Protein AF-A0A4V3XJ20-F1 (afdb_monomer_lite)

Sequence (318 aa):
MARTPVPGSQTPFTPEYEYYLKPEDAYQENQTEVDDKFLLRTEQLELRRLEIYLACTRFRDLIERQGSTLADDLDCNELHTVEGPWNFKLNERSDDAAFWKSWMKDEGSSSKLRCDESVHLTGHSFGGATVPPPTLAGMEFDPLPVTHAISLDPWLEPLPSPGPTPWQVEKSIDASPRPVPKLLLLNSEGFTLWEDHFTRLKELTDVWKQPHSSSEPTTKDEPPVRLLSLIRARHTSFSDAGILFPWGKGARDSQIFLNVINELSSSFLESGDDFERTLAGLHVRDEEIKQKKDIGKNNGTKWDKMFVGEAGDVIVHV

Secondary structure (DSSP, 8-state):
----SSTT--S----------SGGG---TT--S---TTHHHHHHHHHHHHHHHHHHHHHHHHHHSBGGGGGT----TT---SSS---S-GGG-HHHHHHHHHHSBPTT---SS--SSSEEEEEETHHHHHSSPPP-TT---PPP-EEEEEEES---TTS-SS---S---SS-TTPPPPPPPEEEEEEEHHHHS-HHHHHHHHHHHHHHHS--TT----STT--SEEEEEETT--GGGGSTHHHHS--STHHHHHHHHHHHHHHHHHHHHSSSTHHHHHHHHS-B----EEE---TT-S---GGGEEESS-TT-EEE--

Foldseek 3Di:
DDDQPDPPPPDPPPDPDDPPVALVVDDDPDDDDDPPSCPVLLVVLLVVLVVVLLQLVLLVVLQADELVPLQPDQPPVSDDDDVDADRPPCNVPVVSSVVSSCQYDYVPGDGPDDQQALDEQEAAESSLCSQLRDDSPPDDGADGNHQAYERHQYNCSSPDPQDDASDPPPPPPPHDDDDRHQYEYEHEQQQCLPVVNVVSVVSHLVSQQDDDPPDDPPDDDDGSYWHKYWFPDDSCLCDCCLVVPVDDDSVVLSVLSVVLCCQQVVQRSDDDCSNVVSVVVFQEDEFDKDFQPPPPDPDRDSSRIGTPDDGNYMYTDD

Structure (mmCIF, N/CA/C/O backbone):
data_AF-A0A4V3XJ20-F1
#
_entry.id   AF-A0A4V3XJ20-F1
#
loop_
_atom_site.group_PDB
_atom_site.id
_atom_site.type_symbol
_atom_site.label_atom_id
_atom_site.label_alt_id
_atom_site.label_comp_id
_atom_site.label_asym_id
_atom_site.label_entity_id
_atom_site.label_seq_id
_atom_site.pdbx_PDB_ins_code
_atom_site.Cartn_x
_atom_site.Cartn_y
_atom_site.Cartn_z
_atom_site.occupancy
_atom_site.B_iso_or_equiv
_atom_site.auth_seq_id
_atom_site.auth_comp_id
_atom_site.auth_asym_id
_atom_site.auth_atom_id
_atom_site.pdbx_PDB_model_num
ATOM 1 N N . MET A 1 1 ? -1.368 -31.110 -12.598 1.00 33.59 1 MET A N 1
ATOM 2 C CA . MET A 1 1 ? -0.486 -30.710 -13.713 1.00 33.59 1 MET A CA 1
ATOM 3 C C . MET A 1 1 ? 0.483 -29.688 -13.159 1.00 33.59 1 MET A C 1
ATOM 5 O O . MET A 1 1 ? 0.023 -28.658 -12.683 1.00 33.59 1 MET A O 1
ATOM 9 N N . ALA A 1 2 ? 1.774 -30.011 -13.111 1.00 30.20 2 ALA A N 1
ATOM 10 C CA . ALA A 1 2 ? 2.792 -29.070 -12.662 1.00 30.20 2 ALA A CA 1
ATOM 11 C C . ALA A 1 2 ? 2.848 -27.917 -13.671 1.00 30.20 2 ALA A C 1
ATOM 13 O O . ALA A 1 2 ? 3.138 -28.142 -14.845 1.00 30.20 2 ALA A O 1
ATOM 14 N N . ARG A 1 3 ? 2.485 -26.706 -13.242 1.00 35.09 3 ARG A N 1
ATOM 15 C CA . ARG A 1 3 ? 2.741 -25.505 -14.036 1.00 35.09 3 ARG A CA 1
ATOM 16 C C . ARG A 1 3 ? 4.249 -25.291 -13.994 1.00 35.09 3 ARG A C 1
ATOM 18 O O . ARG A 1 3 ? 4.805 -25.111 -12.917 1.00 35.09 3 ARG A O 1
ATOM 25 N N . THR A 1 4 ? 4.908 -25.369 -15.141 1.00 36.38 4 THR A N 1
ATOM 26 C CA . THR A 1 4 ? 6.280 -24.879 -15.285 1.00 36.38 4 THR A CA 1
ATOM 27 C C . THR A 1 4 ? 6.300 -23.404 -14.869 1.00 36.38 4 THR A C 1
ATOM 29 O O . THR A 1 4 ? 5.537 -22.636 -15.460 1.00 36.38 4 THR A O 1
ATOM 32 N N . PRO A 1 5 ? 7.123 -22.996 -13.883 1.00 44.34 5 PRO A N 1
ATOM 33 C CA . PRO A 1 5 ? 7.215 -21.597 -13.449 1.00 44.34 5 PRO A CA 1
ATOM 34 C C . PRO A 1 5 ? 7.740 -20.683 -14.566 1.00 44.34 5 PRO A C 1
ATOM 36 O O . PRO A 1 5 ? 7.473 -19.490 -14.567 1.00 44.34 5 PRO A O 1
ATOM 39 N N . VAL A 1 6 ? 8.403 -21.273 -15.565 1.00 47.88 6 VAL A N 1
ATOM 40 C CA . VAL A 1 6 ? 8.768 -20.643 -16.833 1.00 47.88 6 VAL A CA 1
ATOM 41 C C . VAL A 1 6 ? 8.103 -21.444 -17.950 1.00 47.88 6 VAL A C 1
ATOM 43 O O . VAL A 1 6 ? 8.592 -22.526 -18.297 1.00 47.88 6 VAL A O 1
ATOM 46 N N . PRO A 1 7 ? 6.950 -21.018 -18.487 1.00 40.00 7 PRO A N 1
ATOM 47 C CA . PRO A 1 7 ? 6.369 -21.749 -19.609 1.00 40.00 7 PRO A CA 1
ATOM 48 C C . PRO A 1 7 ? 7.372 -21.861 -20.796 1.00 40.00 7 PRO A C 1
ATOM 50 O O . PRO A 1 7 ? 8.012 -20.902 -21.213 1.00 40.00 7 PRO A O 1
ATOM 53 N N . GLY A 1 8 ? 7.593 -23.087 -21.287 1.00 44.47 8 GLY A N 1
ATOM 54 C CA . GLY A 1 8 ? 8.564 -23.391 -22.353 1.00 44.47 8 GLY A CA 1
ATOM 55 C C . GLY A 1 8 ? 9.902 -24.008 -21.913 1.00 44.47 8 GLY A C 1
ATOM 56 O O . GLY A 1 8 ? 10.621 -24.527 -22.766 1.00 44.47 8 GLY A O 1
ATOM 57 N N . SER A 1 9 ? 10.225 -24.053 -20.617 1.00 41.59 9 SER A N 1
ATOM 58 C CA . SER A 1 9 ? 11.346 -24.874 -20.134 1.00 41.59 9 SER A CA 1
ATOM 59 C C . SER A 1 9 ? 10.969 -26.361 -20.185 1.00 41.59 9 SER A C 1
ATOM 61 O O . SER A 1 9 ? 10.132 -26.812 -19.406 1.00 41.59 9 SER A O 1
ATOM 63 N N . GLN A 1 10 ? 11.574 -27.140 -21.094 1.00 45.72 10 GLN A N 1
ATOM 64 C CA . GLN A 1 10 ? 11.481 -28.613 -21.060 1.00 45.72 10 GLN A CA 1
ATOM 65 C C . GLN A 1 10 ? 12.368 -29.230 -19.974 1.00 45.72 10 GLN A C 1
ATOM 67 O O . GLN A 1 10 ? 12.167 -30.377 -19.582 1.00 45.72 10 GLN A O 1
ATOM 72 N N . THR A 1 11 ? 13.335 -28.470 -19.466 1.00 45.50 11 THR A N 1
ATOM 73 C CA . THR A 1 11 ? 14.072 -28.822 -18.260 1.00 45.50 11 THR A CA 1
ATOM 74 C C . THR A 1 11 ? 13.153 -28.643 -17.056 1.00 45.50 11 THR A C 1
ATOM 76 O O . THR A 1 11 ? 12.613 -27.547 -16.866 1.00 45.50 11 THR A O 1
ATOM 79 N N . PRO A 1 12 ? 12.957 -29.682 -16.227 1.00 44.22 12 PRO A N 1
ATOM 80 C CA . PRO A 1 12 ? 12.406 -29.492 -14.901 1.00 44.22 12 PRO A CA 1
ATOM 81 C C . PRO A 1 12 ? 13.325 -28.500 -14.196 1.00 44.22 12 PRO A C 1
ATOM 83 O O . PRO A 1 12 ? 14.461 -28.821 -13.859 1.00 44.22 12 PRO A O 1
ATOM 86 N N . PHE A 1 13 ? 12.858 -27.270 -14.019 1.00 42.25 13 PHE A N 1
ATOM 87 C CA . PHE A 1 13 ? 13.405 -26.433 -12.975 1.00 42.25 13 PHE A CA 1
ATOM 88 C C . PHE A 1 13 ? 12.954 -27.141 -11.697 1.00 42.25 13 PHE A C 1
ATOM 90 O O . PHE A 1 13 ? 11.779 -27.077 -11.336 1.00 42.25 13 PHE A O 1
ATOM 97 N N . THR A 1 14 ? 13.849 -27.928 -11.097 1.00 42.81 14 THR A N 1
ATOM 98 C CA . THR A 1 14 ? 13.827 -28.268 -9.670 1.00 42.81 14 THR A CA 1
ATOM 99 C C . THR A 1 14 ? 14.706 -27.242 -8.996 1.00 42.81 14 THR A C 1
ATOM 101 O O . THR A 1 14 ? 15.886 -27.487 -8.759 1.00 42.81 14 THR A O 1
ATOM 104 N N . PRO A 1 15 ? 14.182 -26.041 -8.802 1.00 44.66 15 PRO A N 1
ATOM 105 C CA . PRO A 1 15 ? 14.865 -25.097 -7.969 1.00 44.66 15 PRO A CA 1
ATOM 106 C C . PRO A 1 15 ? 15.082 -25.724 -6.592 1.00 44.66 15 PRO A C 1
ATOM 108 O O . PRO A 1 15 ? 14.145 -26.243 -5.980 1.00 44.66 15 PRO A O 1
ATOM 111 N N . GLU A 1 16 ? 16.321 -25.679 -6.122 1.00 40.72 16 GLU A N 1
ATOM 112 C CA . GLU A 1 16 ? 16.645 -25.909 -4.720 1.00 40.72 16 GLU A CA 1
ATOM 113 C C . GLU A 1 16 ? 16.138 -24.696 -3.931 1.00 40.72 16 GLU A C 1
ATOM 115 O O . GLU A 1 16 ? 16.898 -23.810 -3.561 1.00 40.72 16 GLU A O 1
ATOM 120 N N . TYR A 1 17 ? 14.819 -24.588 -3.758 1.00 49.66 17 TYR A N 1
ATOM 121 C CA . TYR A 1 17 ? 14.260 -23.667 -2.779 1.00 49.66 17 TYR A CA 1
ATOM 122 C C . TYR A 1 17 ? 14.017 -24.431 -1.488 1.00 49.66 17 TYR A C 1
ATOM 124 O O . TYR A 1 17 ? 13.327 -25.456 -1.485 1.00 49.66 17 TYR A O 1
ATOM 132 N N . GLU A 1 18 ? 14.490 -23.885 -0.378 1.00 46.59 18 GLU A N 1
ATOM 133 C CA . GLU A 1 18 ? 13.937 -24.240 0.919 1.00 46.59 18 GLU A CA 1
ATOM 134 C C . GLU A 1 18 ? 12.573 -23.559 1.059 1.00 46.59 18 GLU A C 1
ATOM 136 O O . GLU A 1 18 ? 12.426 -22.336 1.026 1.00 46.59 18 GLU A O 1
ATOM 141 N N . TYR A 1 19 ? 11.530 -24.380 1.141 1.00 47.66 19 TYR A N 1
ATOM 142 C CA . TYR A 1 19 ? 10.183 -23.915 1.422 1.00 47.66 19 TYR A CA 1
ATOM 143 C C . TYR A 1 19 ? 10.081 -23.585 2.910 1.00 47.66 19 TYR A C 1
ATOM 145 O O . TYR A 1 19 ? 9.675 -24.433 3.701 1.00 47.66 19 TYR A O 1
ATOM 153 N N . TYR A 1 20 ? 10.389 -22.345 3.286 1.00 52.84 20 TYR A N 1
ATOM 154 C CA . TYR A 1 20 ? 10.077 -21.825 4.620 1.00 52.84 20 TYR A CA 1
ATOM 155 C C . TYR A 1 20 ? 8.570 -21.553 4.726 1.00 52.84 20 TYR A C 1
ATOM 157 O O . TYR A 1 20 ? 8.090 -20.418 4.645 1.00 52.84 20 TYR A O 1
ATOM 165 N N . LEU A 1 21 ? 7.783 -22.627 4.802 1.00 55.78 21 LEU A N 1
ATOM 166 C CA . LEU A 1 21 ? 6.326 -22.544 4.902 1.00 55.78 21 LEU A CA 1
ATOM 167 C C . LEU A 1 21 ? 5.890 -22.264 6.335 1.00 55.78 21 LEU A C 1
ATOM 169 O O . LEU A 1 21 ? 4.830 -21.660 6.534 1.00 55.78 21 LEU A O 1
ATOM 173 N N . LYS A 1 22 ? 6.691 -22.677 7.320 1.00 62.28 22 LYS A N 1
ATOM 174 C CA . LYS A 1 22 ? 6.384 -22.481 8.728 1.00 62.28 22 LYS A CA 1
ATOM 175 C C . LYS A 1 22 ? 7.422 -21.587 9.401 1.00 62.28 22 LYS A C 1
ATOM 177 O O . LYS A 1 22 ? 8.604 -21.711 9.098 1.00 62.28 22 LYS A O 1
ATOM 182 N N . PRO A 1 23 ? 7.004 -20.706 10.328 1.00 62.41 23 PRO A N 1
ATOM 183 C CA . PRO A 1 23 ? 7.929 -19.909 11.135 1.00 62.41 23 PRO A CA 1
ATOM 184 C C . PRO A 1 23 ? 9.003 -20.757 11.822 1.00 62.41 23 PRO A C 1
ATOM 186 O O . PRO A 1 23 ? 10.146 -20.332 11.912 1.00 62.41 23 PRO A O 1
ATOM 189 N N . GLU A 1 24 ? 8.642 -21.977 12.225 1.00 65.69 24 GLU A N 1
ATOM 190 C CA . GLU A 1 24 ? 9.537 -22.935 12.882 1.00 65.69 24 GLU A CA 1
ATOM 191 C C . GLU A 1 24 ? 10.626 -23.517 11.964 1.00 65.69 24 GLU A C 1
ATOM 193 O O . GLU A 1 24 ? 11.480 -24.256 12.441 1.00 65.69 24 GLU A O 1
ATOM 198 N N . ASP A 1 25 ? 10.594 -23.235 10.659 1.00 63.62 25 ASP A N 1
ATOM 199 C CA . ASP A 1 25 ? 11.602 -23.700 9.703 1.00 63.62 25 ASP A CA 1
ATOM 200 C C . ASP A 1 25 ? 12.768 -22.695 9.554 1.00 63.62 25 ASP A C 1
ATOM 202 O O . ASP A 1 25 ? 13.780 -23.025 8.940 1.00 63.62 25 ASP A O 1
ATOM 206 N N . ALA A 1 26 ? 12.646 -21.477 10.103 1.00 61.41 26 ALA A N 1
ATOM 207 C CA . ALA A 1 26 ? 13.702 -20.464 10.085 1.00 61.41 26 ALA A CA 1
ATOM 208 C C . ALA A 1 26 ? 14.611 -20.617 11.315 1.00 61.41 26 ALA A C 1
ATOM 210 O O . ALA A 1 26 ? 14.171 -20.421 12.448 1.00 61.41 26 ALA A O 1
ATOM 211 N N . TYR A 1 27 ? 15.887 -20.944 11.097 1.00 60.50 27 TYR A N 1
ATOM 212 C CA . TYR A 1 27 ? 16.891 -21.076 12.156 1.00 60.50 27 TYR A CA 1
ATOM 213 C C . TYR A 1 27 ? 18.096 -20.184 11.850 1.00 60.50 27 TYR A C 1
ATOM 215 O O . TYR A 1 27 ? 18.639 -20.230 10.750 1.00 60.50 27 TYR A O 1
ATOM 223 N N . GLN A 1 28 ? 18.570 -19.419 12.837 1.00 58.62 28 GLN A N 1
ATOM 224 C CA . GLN A 1 28 ? 19.863 -18.732 12.757 1.00 58.62 28 GLN A CA 1
ATOM 225 C C . GLN A 1 28 ? 20.928 -19.542 13.502 1.00 58.62 28 GLN A C 1
ATOM 227 O O . GLN A 1 28 ? 20.754 -19.855 14.680 1.00 58.62 28 GLN A O 1
ATOM 232 N N . GLU A 1 29 ? 22.061 -19.824 12.844 1.00 54.41 29 GLU A N 1
ATOM 233 C CA . GLU A 1 29 ? 23.165 -20.660 13.365 1.00 54.41 29 GLU A CA 1
ATOM 234 C C . GLU A 1 29 ? 23.732 -20.204 14.727 1.00 54.41 29 GLU A C 1
ATOM 236 O O . GLU A 1 29 ? 24.405 -20.980 15.399 1.00 54.41 29 GLU A O 1
ATOM 241 N N . ASN A 1 30 ? 23.442 -18.971 15.163 1.00 55.94 30 ASN A N 1
ATOM 242 C CA . ASN A 1 30 ? 23.984 -18.358 16.379 1.00 55.94 30 ASN A CA 1
ATOM 243 C C . ASN A 1 30 ? 22.920 -17.813 17.355 1.00 55.94 30 ASN A C 1
ATOM 245 O O . ASN A 1 30 ? 23.255 -17.006 18.224 1.00 55.94 30 ASN A O 1
ATOM 249 N N . GLN A 1 31 ? 21.645 -18.205 17.243 1.00 55.22 31 GLN A N 1
ATOM 250 C CA . GLN A 1 31 ? 20.619 -17.715 18.174 1.00 55.22 31 GLN A CA 1
ATOM 251 C C . GLN A 1 31 ? 20.676 -18.418 19.539 1.00 55.22 31 GLN A C 1
ATOM 253 O O . GLN A 1 31 ? 20.304 -19.578 19.701 1.00 55.22 31 GLN A O 1
ATOM 258 N N . THR A 1 32 ? 21.089 -17.668 20.560 1.00 52.69 32 THR A N 1
ATOM 259 C CA . THR A 1 32 ? 20.817 -17.966 21.971 1.00 52.69 32 THR A CA 1
ATOM 260 C C . THR A 1 32 ? 19.363 -17.616 22.311 1.00 52.69 32 THR A C 1
ATOM 262 O O . THR A 1 32 ? 19.055 -16.446 22.503 1.00 52.69 32 THR A O 1
ATOM 265 N N . GLU A 1 33 ? 18.491 -18.626 22.377 1.00 54.03 33 GLU A N 1
ATOM 266 C CA . GLU A 1 33 ? 17.212 -18.686 23.128 1.00 54.03 33 GLU A CA 1
ATOM 267 C C . GLU A 1 33 ? 16.203 -17.511 23.051 1.00 54.03 33 GLU A C 1
ATOM 269 O O . GLU A 1 33 ? 15.331 -17.408 23.915 1.00 54.03 33 GLU A O 1
ATOM 274 N N . VAL A 1 34 ? 16.222 -16.644 22.036 1.00 55.34 34 VAL A N 1
ATOM 275 C CA . VAL A 1 34 ? 15.092 -15.724 21.808 1.00 55.34 34 VAL A CA 1
ATOM 276 C C . VAL A 1 34 ? 14.203 -16.310 20.718 1.00 55.34 34 VAL A C 1
ATOM 278 O O . VAL A 1 34 ? 14.528 -16.230 19.540 1.00 55.34 34 VAL A O 1
ATOM 281 N N . ASP A 1 35 ? 13.089 -16.913 21.139 1.00 58.91 35 ASP A N 1
ATOM 282 C CA . ASP A 1 35 ? 11.980 -17.362 20.287 1.00 58.91 35 ASP A CA 1
ATOM 283 C C . ASP A 1 35 ? 11.292 -16.139 19.653 1.00 58.91 35 ASP A C 1
ATOM 285 O O . ASP A 1 35 ? 10.228 -15.682 20.088 1.00 58.91 35 ASP A O 1
ATOM 289 N N . ASP A 1 36 ? 11.948 -15.525 18.665 1.00 70.38 36 ASP A N 1
ATOM 290 C CA . ASP A 1 36 ? 11.321 -14.507 17.834 1.00 70.38 36 ASP A CA 1
ATOM 291 C C . ASP A 1 36 ? 10.407 -15.196 16.819 1.00 70.38 36 ASP A C 1
ATOM 293 O O . ASP A 1 36 ? 10.779 -15.489 15.682 1.00 70.38 36 ASP A O 1
ATOM 297 N N . LYS A 1 37 ? 9.161 -15.428 17.240 1.00 75.44 37 LYS A N 1
ATOM 298 C CA . LYS A 1 37 ? 8.086 -16.000 16.414 1.00 75.44 37 LYS A CA 1
ATOM 299 C C . LYS A 1 37 ? 7.834 -15.255 15.094 1.00 75.44 37 LYS A C 1
ATOM 301 O O . LYS A 1 37 ? 7.062 -15.739 14.262 1.00 75.44 37 LYS A O 1
ATOM 306 N N . PHE A 1 38 ? 8.404 -14.061 14.916 1.00 80.38 38 PHE A N 1
ATOM 307 C CA . PHE A 1 38 ? 8.291 -13.271 13.699 1.00 80.38 38 PHE A CA 1
ATOM 308 C C . PHE A 1 38 ? 9.559 -13.261 12.848 1.00 80.38 38 PHE A C 1
ATOM 310 O O . PHE A 1 38 ? 9.506 -12.661 11.781 1.00 80.38 38 PHE A O 1
ATOM 317 N N . LEU A 1 39 ? 10.632 -13.968 13.220 1.00 80.44 39 LEU A N 1
ATOM 318 C CA . LEU A 1 39 ? 11.900 -13.978 12.481 1.00 80.44 39 LEU A CA 1
ATOM 319 C C . LEU A 1 39 ? 11.707 -14.229 10.978 1.00 80.44 39 LEU A C 1
ATOM 321 O O . LEU A 1 39 ? 12.084 -13.397 10.157 1.00 80.44 39 LEU A O 1
ATOM 325 N N . LEU A 1 40 ? 11.000 -15.307 10.620 1.00 82.44 40 LEU A N 1
ATOM 326 C CA . LEU A 1 40 ? 10.679 -15.612 9.222 1.00 82.44 40 LEU A CA 1
ATOM 327 C C . LEU A 1 40 ? 9.904 -14.473 8.540 1.00 82.44 40 LEU A C 1
ATOM 329 O O . LEU A 1 40 ? 10.079 -14.211 7.354 1.00 82.44 40 LEU A O 1
ATOM 333 N N . ARG A 1 41 ? 8.998 -13.807 9.262 1.00 85.19 41 ARG A N 1
ATOM 334 C CA . ARG A 1 41 ? 8.212 -12.693 8.714 1.00 85.19 41 ARG A CA 1
ATOM 335 C C . ARG A 1 41 ? 9.066 -11.449 8.534 1.00 85.19 41 ARG A C 1
ATOM 337 O O . ARG A 1 41 ? 8.862 -10.743 7.557 1.00 85.19 41 ARG A O 1
ATOM 344 N N . THR A 1 42 ? 10.027 -11.207 9.412 1.00 83.38 42 THR A N 1
ATOM 345 C CA . THR A 1 42 ? 11.011 -10.136 9.260 1.00 83.38 42 THR A CA 1
ATOM 346 C C . THR A 1 42 ? 11.875 -10.377 8.021 1.00 83.38 42 THR A C 1
ATOM 348 O O . THR A 1 42 ? 11.944 -9.505 7.158 1.00 83.38 42 THR A O 1
ATOM 351 N N . GLU A 1 43 ? 12.419 -11.586 7.851 1.00 83.00 43 GLU A N 1
ATOM 352 C CA . GLU A 1 43 ? 13.218 -11.961 6.672 1.00 83.00 43 GLU A CA 1
ATOM 353 C C . GLU A 1 43 ? 12.404 -11.877 5.374 1.00 83.00 43 GLU A C 1
ATOM 355 O O . GLU A 1 43 ? 12.842 -11.298 4.380 1.00 83.00 43 GLU A O 1
ATOM 360 N N . GLN A 1 44 ? 11.166 -12.382 5.378 1.00 86.12 44 GLN A N 1
ATOM 361 C CA . GLN A 1 44 ? 10.264 -12.243 4.233 1.00 86.12 44 GLN A CA 1
ATOM 362 C C . GLN A 1 44 ? 10.017 -10.778 3.881 1.00 86.12 44 GLN A C 1
ATOM 364 O O . GLN A 1 44 ? 9.923 -10.440 2.703 1.00 86.12 44 GLN A O 1
ATOM 369 N N . LEU A 1 45 ? 9.908 -9.903 4.879 1.00 85.38 45 LEU A N 1
ATOM 370 C CA . LEU A 1 45 ? 9.673 -8.487 4.656 1.00 85.38 45 LEU A CA 1
ATOM 371 C C . LEU A 1 45 ? 10.895 -7.813 4.024 1.00 85.38 45 LEU A C 1
ATOM 373 O O . LEU A 1 45 ? 10.738 -7.011 3.104 1.00 85.38 45 LEU A O 1
ATOM 377 N N . GLU A 1 46 ? 12.102 -8.168 4.466 1.00 82.88 46 GLU A N 1
ATOM 378 C CA . GLU A 1 46 ? 13.360 -7.732 3.850 1.00 82.88 46 GLU A CA 1
ATOM 379 C C . GLU A 1 46 ? 13.483 -8.209 2.400 1.00 82.88 46 GLU A C 1
ATOM 381 O O . GLU A 1 46 ? 13.759 -7.398 1.516 1.00 82.88 46 GLU A O 1
ATOM 386 N N . LEU A 1 47 ? 13.177 -9.481 2.126 1.00 85.38 47 LEU A N 1
ATOM 387 C CA . LEU A 1 47 ? 13.162 -10.021 0.763 1.00 85.38 47 LEU A CA 1
ATOM 388 C C . LEU A 1 47 ? 12.171 -9.270 -0.132 1.00 85.38 47 LEU A C 1
ATOM 390 O O . LEU A 1 47 ? 12.530 -8.863 -1.234 1.00 85.38 47 LEU A O 1
ATOM 394 N N . ARG A 1 48 ? 10.946 -9.008 0.345 1.00 87.19 48 ARG A N 1
ATOM 395 C CA . ARG A 1 48 ? 9.950 -8.233 -0.419 1.00 87.19 48 ARG A CA 1
ATOM 396 C C . ARG A 1 48 ? 10.410 -6.811 -0.715 1.00 87.19 48 ARG A C 1
ATOM 398 O O . ARG A 1 48 ? 10.135 -6.285 -1.788 1.00 87.19 48 ARG A O 1
ATOM 405 N N . ARG A 1 49 ? 11.122 -6.175 0.210 1.00 84.38 49 ARG A N 1
ATOM 406 C CA . ARG A 1 49 ? 11.691 -4.840 -0.018 1.00 84.38 49 ARG A CA 1
ATOM 407 C C . ARG A 1 49 ? 12.798 -4.885 -1.060 1.00 84.38 49 ARG A C 1
ATOM 409 O O . ARG A 1 49 ? 12.803 -4.053 -1.962 1.00 84.38 49 ARG A O 1
ATOM 416 N N . LEU A 1 50 ? 13.685 -5.875 -0.976 1.00 84.62 50 LEU A N 1
ATOM 417 C CA . LEU A 1 50 ? 14.720 -6.104 -1.979 1.00 84.62 50 LEU A CA 1
ATOM 418 C C . LEU A 1 50 ? 14.111 -6.334 -3.368 1.00 84.62 50 LEU A C 1
ATOM 420 O O . LEU A 1 50 ? 14.572 -5.730 -4.332 1.00 84.62 50 LEU A O 1
ATOM 424 N N . GLU A 1 51 ? 13.038 -7.122 -3.470 1.00 86.56 51 GLU A N 1
ATOM 425 C CA . GLU A 1 51 ? 12.297 -7.316 -4.723 1.00 86.56 51 GLU A CA 1
ATOM 426 C C . GLU A 1 51 ? 11.807 -5.985 -5.313 1.00 86.56 51 GLU A C 1
ATOM 428 O O . GLU A 1 51 ? 11.956 -5.774 -6.514 1.00 86.56 51 GLU A O 1
ATOM 433 N N . ILE A 1 52 ? 11.286 -5.062 -4.494 1.00 86.50 52 ILE A N 1
ATOM 434 C CA . ILE A 1 52 ? 10.847 -3.733 -4.957 1.00 86.50 52 ILE A CA 1
ATOM 435 C C . ILE A 1 52 ? 12.035 -2.918 -5.492 1.00 86.50 52 ILE A C 1
ATOM 437 O O . ILE A 1 52 ? 11.938 -2.331 -6.572 1.00 86.50 52 ILE A O 1
ATOM 441 N N . TYR A 1 53 ? 13.163 -2.885 -4.773 1.00 84.94 53 TYR A N 1
ATOM 442 C CA . TYR A 1 53 ? 14.364 -2.164 -5.216 1.00 84.94 53 TYR A CA 1
ATOM 443 C C . TYR A 1 53 ? 14.941 -2.736 -6.513 1.00 84.94 53 TYR A C 1
ATOM 445 O O . TYR A 1 53 ? 15.273 -1.977 -7.428 1.00 84.94 53 TYR A O 1
ATOM 453 N N . LEU A 1 54 ? 15.031 -4.064 -6.612 1.00 84.88 54 LEU A N 1
ATOM 454 C CA . LEU A 1 54 ? 15.509 -4.745 -7.810 1.00 84.88 54 LEU A CA 1
ATOM 455 C C . LEU A 1 54 ? 14.553 -4.515 -8.980 1.00 84.88 54 LEU A C 1
ATOM 457 O O . LEU A 1 54 ? 15.007 -4.120 -10.049 1.00 84.88 54 LEU A O 1
ATOM 461 N N . ALA A 1 55 ? 13.242 -4.668 -8.780 1.00 86.25 55 ALA A N 1
ATOM 462 C CA . ALA A 1 55 ? 12.248 -4.426 -9.820 1.00 86.25 55 ALA A CA 1
ATOM 463 C C . ALA A 1 55 ? 12.328 -2.989 -10.353 1.00 86.25 55 ALA A C 1
ATOM 465 O O . ALA A 1 55 ? 12.408 -2.794 -11.564 1.00 86.25 55 ALA A O 1
ATOM 466 N N . CYS A 1 56 ? 12.384 -1.986 -9.469 1.00 85.31 56 CYS A N 1
ATOM 467 C CA . CYS A 1 56 ? 12.517 -0.583 -9.865 1.00 85.31 56 CYS A CA 1
ATOM 468 C C . CYS A 1 56 ? 13.826 -0.310 -10.616 1.00 85.31 56 CYS A C 1
ATOM 470 O O . CYS A 1 56 ? 13.806 0.349 -11.654 1.00 85.31 56 CYS A O 1
ATOM 472 N N . THR A 1 57 ? 14.953 -0.823 -10.115 1.00 84.44 57 THR A N 1
ATOM 473 C CA . THR A 1 57 ? 16.272 -0.645 -10.744 1.00 84.44 57 THR A CA 1
ATOM 474 C C . THR A 1 57 ? 16.307 -1.291 -12.127 1.00 84.44 57 THR A C 1
ATOM 476 O O . THR A 1 57 ? 16.622 -0.626 -13.109 1.00 84.44 57 THR A O 1
ATOM 479 N N . ARG A 1 58 ? 15.895 -2.559 -12.242 1.00 86.88 58 ARG A N 1
ATOM 480 C CA . ARG A 1 58 ? 15.886 -3.281 -13.523 1.00 86.88 58 ARG A CA 1
ATOM 481 C C . ARG A 1 58 ? 14.899 -2.691 -14.517 1.00 86.88 58 ARG A C 1
ATOM 483 O O . ARG A 1 58 ? 15.188 -2.640 -15.710 1.00 86.88 58 ARG A O 1
ATOM 490 N N . PHE A 1 59 ? 13.751 -2.218 -14.044 1.00 88.62 59 PHE A N 1
ATOM 491 C CA . PHE A 1 59 ? 12.794 -1.525 -14.895 1.00 88.62 59 PHE A CA 1
ATOM 492 C C . PHE A 1 59 ? 13.345 -0.187 -15.400 1.00 88.62 59 PHE A C 1
ATOM 494 O O . PHE A 1 59 ? 13.196 0.113 -16.582 1.00 88.62 59 PHE A O 1
ATOM 501 N N . ARG A 1 60 ? 14.044 0.584 -14.555 1.00 87.81 60 ARG A N 1
ATOM 502 C CA . ARG A 1 60 ? 14.746 1.804 -14.979 1.00 87.81 60 ARG A CA 1
ATOM 503 C C . ARG A 1 60 ? 15.792 1.497 -16.051 1.00 87.81 60 ARG A C 1
ATOM 505 O O . ARG A 1 60 ? 15.749 2.094 -17.123 1.00 87.81 60 ARG A O 1
ATOM 512 N N . ASP A 1 61 ? 16.658 0.515 -15.798 1.00 86.56 61 ASP A N 1
ATOM 513 C CA . ASP A 1 61 ? 17.677 0.070 -16.756 1.00 86.56 61 ASP A CA 1
ATOM 514 C C . ASP A 1 61 ? 17.045 -0.314 -18.100 1.00 86.56 61 ASP A C 1
ATOM 516 O O . ASP A 1 61 ? 17.572 0.016 -19.161 1.00 86.56 61 ASP A O 1
ATOM 520 N N . LEU A 1 62 ? 15.901 -1.004 -18.069 1.00 87.62 62 LEU A N 1
ATOM 521 C CA . LEU A 1 62 ? 15.157 -1.376 -19.266 1.00 87.62 62 LEU A CA 1
ATOM 522 C C . LEU A 1 62 ? 14.681 -0.145 -20.043 1.00 87.62 62 LEU A C 1
ATOM 524 O O . LEU A 1 62 ? 14.929 -0.060 -21.245 1.00 87.62 62 LEU A O 1
ATOM 528 N N . ILE A 1 63 ? 13.994 0.796 -19.389 1.00 89.12 63 ILE A N 1
ATOM 529 C CA . ILE A 1 63 ? 13.396 1.941 -20.089 1.00 89.12 63 ILE A CA 1
ATOM 530 C C . ILE A 1 63 ? 14.439 2.936 -20.594 1.00 89.12 63 ILE A C 1
ATOM 532 O O . ILE A 1 63 ? 14.125 3.732 -21.473 1.00 89.12 63 ILE A O 1
ATOM 536 N N . GLU A 1 64 ? 15.660 2.918 -20.051 1.00 87.06 64 GLU A N 1
ATOM 537 C CA . GLU A 1 64 ? 16.760 3.784 -20.475 1.00 87.06 64 GLU A CA 1
ATOM 538 C C . GLU A 1 64 ? 17.552 3.237 -21.666 1.00 87.06 64 GLU A C 1
ATOM 540 O O . GLU A 1 64 ? 18.254 4.007 -22.330 1.00 87.06 64 GLU A O 1
ATOM 545 N N . ARG A 1 65 ? 17.406 1.945 -21.984 1.00 84.94 65 ARG A N 1
ATOM 546 C CA . ARG A 1 65 ? 18.026 1.327 -23.163 1.00 84.94 65 ARG A CA 1
ATOM 547 C C . ARG A 1 65 ? 17.445 1.887 -24.460 1.00 84.94 65 ARG A C 1
ATOM 549 O O . ARG A 1 65 ? 16.290 2.307 -24.529 1.00 84.94 65 ARG A O 1
ATOM 556 N N . GLN A 1 66 ? 18.259 1.848 -25.513 1.00 79.81 66 GLN A N 1
ATOM 557 C CA . GLN A 1 66 ? 17.829 2.174 -26.870 1.00 79.81 66 GLN A CA 1
ATOM 558 C C . GLN A 1 66 ? 17.152 0.961 -27.520 1.00 79.81 66 GLN A C 1
ATOM 560 O O . GLN A 1 66 ? 17.667 -0.156 -27.471 1.00 79.81 66 GLN A O 1
ATOM 565 N N . GLY A 1 67 ? 16.015 1.178 -28.187 1.00 68.31 67 GLY A N 1
ATOM 566 C CA . GLY A 1 67 ? 15.270 0.104 -28.859 1.00 68.31 67 GLY A CA 1
ATOM 567 C C . GLY A 1 67 ? 16.022 -0.587 -30.012 1.00 68.31 67 GLY A C 1
ATOM 568 O O . GLY A 1 67 ? 15.644 -1.688 -30.424 1.00 68.31 67 GLY A O 1
ATOM 569 N N . SER A 1 68 ? 17.096 0.022 -30.526 1.00 64.94 68 SER A N 1
ATOM 570 C CA . SER A 1 68 ? 17.996 -0.563 -31.531 1.00 64.94 68 SER A CA 1
ATOM 571 C C . SER A 1 68 ? 18.850 -1.716 -30.978 1.00 64.94 68 SER A C 1
ATOM 573 O O . SER A 1 68 ? 19.278 -2.570 -31.751 1.00 64.94 68 SER A O 1
ATOM 575 N N . THR A 1 69 ? 19.025 -1.810 -29.654 1.00 64.50 69 THR A N 1
ATOM 576 C CA . THR A 1 69 ? 19.875 -2.810 -28.975 1.00 64.50 69 THR A CA 1
ATOM 577 C C . THR A 1 69 ? 19.227 -4.201 -28.852 1.00 64.50 69 THR A C 1
ATOM 579 O O . THR A 1 69 ? 19.867 -5.148 -28.410 1.00 64.50 69 THR A O 1
ATOM 582 N N . LEU A 1 70 ? 17.965 -4.380 -29.264 1.00 60.44 70 LEU A N 1
ATOM 583 C CA . LEU A 1 70 ? 17.256 -5.668 -29.130 1.00 60.44 70 LEU A CA 1
ATOM 584 C C . LEU A 1 70 ? 17.702 -6.780 -30.081 1.00 60.44 70 LEU A C 1
ATOM 586 O O . LEU A 1 70 ? 17.175 -7.884 -29.968 1.00 60.44 70 LEU A O 1
ATOM 590 N N . ALA A 1 71 ? 18.561 -6.494 -31.059 1.00 54.31 71 ALA A N 1
ATOM 591 C CA . ALA A 1 71 ? 18.798 -7.441 -32.141 1.00 54.31 71 ALA A CA 1
ATOM 592 C C . ALA A 1 71 ? 19.466 -8.742 -31.667 1.00 54.31 71 ALA A C 1
ATOM 594 O O . ALA A 1 71 ? 19.068 -9.789 -32.165 1.00 54.31 71 ALA A O 1
ATOM 595 N N . ASP A 1 72 ? 20.365 -8.704 -30.671 1.00 53.31 72 ASP A N 1
ATOM 596 C CA . ASP A 1 72 ? 21.155 -9.896 -30.311 1.00 53.31 72 ASP A CA 1
ATOM 597 C C . ASP A 1 72 ? 21.401 -10.123 -28.796 1.00 53.31 72 ASP A C 1
ATOM 599 O O . ASP A 1 72 ? 21.585 -11.271 -28.404 1.00 53.31 72 ASP A O 1
ATOM 603 N N . ASP A 1 73 ? 21.314 -9.101 -27.926 1.00 55.31 73 ASP A N 1
ATOM 604 C CA . ASP A 1 73 ? 21.817 -9.169 -26.529 1.00 55.31 73 ASP A CA 1
ATOM 605 C C . ASP A 1 73 ? 20.809 -8.737 -25.444 1.00 55.31 73 ASP A C 1
ATOM 607 O O . ASP A 1 73 ? 21.191 -8.386 -24.323 1.00 55.31 73 ASP A O 1
ATOM 611 N N . LEU A 1 74 ? 19.502 -8.718 -25.736 1.00 58.16 74 LEU A N 1
ATOM 612 C CA . LEU A 1 74 ? 18.530 -8.336 -24.709 1.00 58.16 74 LEU A CA 1
ATOM 613 C C . LEU A 1 74 ? 18.323 -9.468 -23.687 1.00 58.16 74 LEU A C 1
ATOM 615 O O . LEU A 1 74 ? 17.353 -10.220 -23.750 1.00 58.16 74 LEU A O 1
ATOM 619 N N . ASP A 1 75 ? 19.239 -9.567 -22.726 1.00 61.47 75 ASP A N 1
ATOM 620 C CA . ASP A 1 75 ? 19.032 -10.313 -21.494 1.00 61.47 75 ASP A CA 1
ATOM 621 C C . ASP A 1 75 ? 18.113 -9.488 -20.576 1.00 61.47 75 ASP A C 1
ATOM 623 O O . ASP A 1 75 ? 18.548 -8.618 -19.818 1.00 61.47 75 ASP A O 1
ATOM 627 N N . CYS A 1 76 ? 16.806 -9.706 -20.730 1.00 65.06 76 CYS A N 1
ATOM 628 C CA . CYS A 1 76 ? 15.784 -9.262 -19.785 1.00 65.06 76 CYS A CA 1
ATOM 629 C C . CYS A 1 76 ? 15.375 -10.396 -18.841 1.00 65.06 76 CYS A C 1
ATOM 631 O O . CYS A 1 76 ? 14.276 -10.338 -18.291 1.00 65.06 76 CYS A O 1
ATOM 633 N N . ASN A 1 77 ? 16.221 -11.417 -18.639 1.00 69.44 77 ASN A N 1
ATOM 634 C CA . ASN A 1 77 ? 15.892 -12.585 -17.814 1.00 69.44 77 ASN A CA 1
ATOM 635 C C . ASN A 1 77 ? 15.561 -12.209 -16.362 1.00 69.44 77 ASN A C 1
ATOM 637 O O . ASN A 1 77 ? 14.949 -12.999 -15.659 1.00 69.44 77 ASN A O 1
ATOM 641 N N . GLU A 1 78 ? 15.930 -11.005 -15.925 1.00 74.19 78 GLU A N 1
ATOM 642 C CA . GLU A 1 78 ? 15.655 -10.479 -14.587 1.00 74.19 78 GLU A CA 1
ATOM 643 C C . GLU A 1 78 ? 14.255 -9.852 -14.439 1.00 74.19 78 GLU A C 1
ATOM 645 O O . GLU A 1 78 ? 13.808 -9.611 -13.319 1.00 74.19 78 GLU A O 1
ATOM 650 N N . LEU A 1 79 ? 13.551 -9.578 -15.547 1.00 79.06 79 LEU A N 1
ATOM 651 C CA . LEU A 1 79 ? 12.197 -9.021 -15.551 1.00 79.06 79 LEU A CA 1
ATOM 652 C C . LEU A 1 79 ? 11.213 -10.008 -16.163 1.00 79.06 79 LEU A C 1
ATOM 654 O O . LEU A 1 79 ? 11.298 -10.339 -17.343 1.00 79.06 79 LEU A O 1
ATOM 658 N N . HIS A 1 80 ? 10.218 -10.411 -15.382 1.00 78.06 80 HIS A N 1
ATOM 659 C CA . HIS A 1 80 ? 9.157 -11.300 -15.837 1.00 78.06 80 HIS A CA 1
ATOM 660 C C . HIS A 1 80 ? 7.808 -10.594 -15.812 1.00 78.06 80 HIS A C 1
ATOM 662 O O . HIS A 1 80 ? 7.505 -9.817 -14.908 1.00 78.06 80 HIS A O 1
ATOM 668 N N . THR A 1 81 ? 6.976 -10.900 -16.800 1.00 79.44 81 THR A N 1
ATOM 669 C CA . THR A 1 81 ? 5.577 -10.480 -16.825 1.00 79.44 81 THR A CA 1
ATOM 670 C C . THR A 1 81 ? 4.702 -11.587 -16.236 1.00 79.44 81 THR A C 1
ATOM 672 O O . THR A 1 81 ? 4.971 -12.779 -16.403 1.00 79.44 81 THR A O 1
ATOM 675 N N . VAL A 1 82 ? 3.632 -11.207 -15.538 1.00 77.56 82 VAL A N 1
ATOM 676 C CA . VAL A 1 82 ? 2.600 -12.156 -15.100 1.00 77.56 82 VAL A CA 1
ATOM 677 C C . VAL A 1 82 ? 1.607 -12.314 -16.243 1.00 77.56 82 VAL A C 1
ATOM 679 O O . VAL A 1 82 ? 0.958 -11.345 -16.621 1.00 77.56 82 VAL A O 1
ATOM 682 N N . GLU A 1 83 ? 1.528 -13.518 -16.818 1.00 79.00 83 GLU A N 1
ATOM 683 C CA . GLU A 1 83 ? 0.666 -13.832 -17.976 1.00 79.00 83 GLU A CA 1
ATOM 684 C C . GLU A 1 83 ? 0.910 -12.948 -19.219 1.00 79.00 83 GLU A C 1
ATOM 686 O O . GLU A 1 83 ? 0.072 -12.883 -20.117 1.00 79.00 83 GLU A O 1
ATOM 691 N N . GLY A 1 84 ? 2.060 -12.273 -19.283 1.00 81.44 84 GLY A N 1
ATOM 692 C CA . GLY A 1 84 ? 2.384 -11.324 -20.338 1.00 81.44 84 GLY A CA 1
ATOM 693 C C . GLY A 1 84 ? 3.423 -11.832 -21.341 1.00 81.44 84 GLY A C 1
ATOM 694 O O . GLY A 1 84 ? 3.718 -13.030 -21.410 1.00 81.44 84 GLY A O 1
ATOM 695 N N . PRO A 1 85 ? 3.980 -10.903 -22.135 1.00 85.75 85 PRO A N 1
ATOM 696 C CA . PRO A 1 85 ? 4.989 -11.196 -23.141 1.00 85.75 85 PRO A CA 1
ATOM 697 C C . PRO A 1 85 ? 6.269 -11.791 -22.569 1.00 85.75 85 PRO A C 1
ATOM 699 O O . PRO A 1 85 ? 6.733 -11.435 -21.481 1.00 85.75 85 PRO A O 1
ATOM 702 N N . TRP A 1 86 ? 6.857 -12.683 -23.352 1.00 82.94 86 TRP A N 1
ATOM 703 C CA . TRP A 1 86 ? 8.066 -13.420 -23.006 1.00 82.94 86 TRP A CA 1
ATOM 704 C C . TRP A 1 86 ? 9.310 -12.555 -23.089 1.00 82.94 86 TRP A C 1
ATOM 706 O O . TRP A 1 86 ? 9.389 -11.701 -23.958 1.00 82.94 86 TRP A O 1
ATOM 716 N N . ASN A 1 87 ? 10.297 -12.790 -22.227 1.00 79.19 87 ASN A N 1
ATOM 717 C CA . ASN A 1 87 ? 11.544 -12.018 -22.162 1.00 79.19 87 ASN A CA 1
ATOM 718 C C . ASN A 1 87 ? 12.778 -12.751 -22.727 1.00 79.19 87 ASN A C 1
ATOM 720 O O . ASN A 1 87 ? 13.863 -12.180 -22.730 1.00 79.19 87 ASN A O 1
ATOM 724 N N . PHE A 1 88 ? 12.636 -13.988 -23.215 1.00 79.12 88 PHE A N 1
ATOM 725 C CA . PHE A 1 88 ? 13.731 -14.782 -23.786 1.00 79.12 88 PHE A CA 1
ATOM 726 C C . PHE A 1 88 ? 13.518 -15.052 -25.277 1.00 79.12 88 PHE A C 1
ATOM 728 O O . PHE A 1 88 ? 12.383 -15.108 -25.751 1.00 79.12 88 PHE A O 1
ATOM 735 N N . LYS A 1 89 ? 14.617 -15.283 -26.012 1.00 78.56 89 LYS A N 1
ATOM 736 C CA . LYS A 1 89 ? 14.603 -15.568 -27.462 1.00 78.56 89 LYS A CA 1
ATOM 737 C C . LYS A 1 89 ? 13.761 -14.560 -28.256 1.00 78.56 89 LYS A C 1
ATOM 739 O O . LYS A 1 89 ? 12.976 -14.929 -29.126 1.00 78.56 89 LYS A O 1
ATOM 744 N N . LEU A 1 90 ? 13.896 -13.272 -27.935 1.00 80.06 90 LEU A N 1
ATOM 745 C CA . LEU A 1 90 ? 13.105 -12.200 -28.551 1.00 80.06 90 LEU A CA 1
ATOM 746 C C . LEU A 1 90 ? 13.317 -12.101 -30.073 1.00 80.06 90 LEU A C 1
ATOM 748 O O . LEU A 1 90 ? 12.409 -11.705 -30.798 1.00 80.06 90 LEU A O 1
ATOM 752 N N . ASN A 1 91 ? 14.474 -12.537 -30.575 1.00 80.69 91 ASN A N 1
ATOM 753 C CA . ASN A 1 91 ? 14.758 -12.677 -32.006 1.00 80.69 91 ASN A CA 1
ATOM 754 C C . ASN A 1 91 ? 13.825 -13.676 -32.724 1.00 80.69 91 ASN A C 1
ATOM 756 O O . ASN A 1 91 ? 13.514 -13.492 -33.897 1.00 80.69 91 ASN A O 1
ATOM 760 N N . GLU A 1 92 ? 13.351 -14.708 -32.023 1.00 85.00 92 GLU A N 1
ATOM 761 C CA . GLU A 1 92 ? 12.391 -15.699 -32.524 1.00 85.00 92 GLU A CA 1
ATOM 762 C C . GLU A 1 92 ? 10.928 -15.274 -32.270 1.00 85.00 92 GLU A C 1
ATOM 764 O O . GLU A 1 92 ? 10.000 -15.949 -32.719 1.00 85.00 92 GLU A O 1
ATOM 769 N N . ARG A 1 93 ? 10.699 -14.175 -31.533 1.00 86.19 93 ARG A N 1
ATOM 770 C CA . ARG A 1 93 ? 9.396 -13.795 -30.961 1.00 86.19 93 ARG A CA 1
ATOM 771 C C . ARG A 1 93 ? 9.099 -12.313 -31.197 1.00 86.19 93 ARG A C 1
ATOM 773 O O . ARG A 1 93 ? 9.159 -11.496 -30.282 1.00 86.19 93 ARG A O 1
ATOM 780 N N . SER A 1 94 ? 8.772 -11.961 -32.441 1.00 86.50 94 SER A N 1
ATOM 781 C CA . SER A 1 94 ? 8.622 -10.564 -32.884 1.00 86.50 94 SER A CA 1
ATOM 782 C C . SER A 1 94 ? 7.619 -9.742 -32.074 1.00 86.50 94 SER A C 1
ATOM 784 O O . SER A 1 94 ? 7.881 -8.570 -31.812 1.00 86.50 94 SER A O 1
ATOM 786 N N . ASP A 1 95 ? 6.498 -10.339 -31.668 1.00 89.25 95 ASP A N 1
ATOM 787 C CA . ASP A 1 95 ? 5.439 -9.636 -30.932 1.00 89.25 95 ASP A CA 1
ATOM 788 C C . ASP A 1 95 ? 5.876 -9.334 -29.495 1.00 89.25 95 ASP A C 1
ATOM 790 O O . ASP A 1 95 ? 5.709 -8.216 -29.008 1.00 89.25 95 ASP A O 1
ATOM 794 N N . ASP A 1 96 ? 6.531 -10.303 -28.851 1.00 87.94 96 ASP A N 1
ATOM 795 C CA . ASP A 1 96 ? 7.124 -10.117 -27.530 1.00 87.94 96 ASP A CA 1
ATOM 796 C C . ASP A 1 96 ? 8.248 -9.069 -27.593 1.00 87.94 96 ASP A C 1
ATOM 798 O O . ASP A 1 96 ? 8.307 -8.149 -26.777 1.00 87.94 96 ASP A O 1
ATOM 802 N N . ALA A 1 97 ? 9.097 -9.127 -28.623 1.00 86.06 97 ALA A N 1
ATOM 803 C CA . ALA A 1 97 ? 10.142 -8.132 -28.850 1.00 86.06 97 ALA A CA 1
ATOM 804 C C . ALA A 1 97 ? 9.568 -6.724 -29.067 1.00 86.06 97 ALA A C 1
ATOM 806 O O . ALA A 1 97 ? 10.132 -5.748 -28.574 1.00 86.06 97 ALA A O 1
ATOM 807 N N . ALA A 1 98 ? 8.454 -6.605 -29.796 1.00 88.31 98 ALA A N 1
ATOM 808 C CA . ALA A 1 98 ? 7.763 -5.338 -30.008 1.00 88.31 98 ALA A CA 1
ATOM 809 C C . ALA A 1 98 ? 7.187 -4.782 -28.698 1.00 88.31 98 ALA A C 1
ATOM 811 O O . ALA A 1 98 ? 7.305 -3.582 -28.445 1.00 88.31 98 ALA A O 1
ATOM 812 N N . PHE A 1 99 ? 6.631 -5.644 -27.841 1.00 89.69 99 PHE A N 1
ATOM 813 C CA . PHE A 1 99 ? 6.180 -5.252 -26.509 1.00 89.69 99 PHE A CA 1
ATOM 814 C C . PHE A 1 99 ? 7.325 -4.678 -25.668 1.00 89.69 99 PHE A C 1
ATOM 816 O O . PHE A 1 99 ? 7.226 -3.539 -25.219 1.00 89.69 99 PHE A O 1
ATOM 823 N N . TRP A 1 100 ? 8.441 -5.396 -25.515 1.00 87.12 100 TRP A N 1
ATOM 824 C CA . TRP A 1 100 ? 9.568 -4.906 -24.709 1.00 87.12 100 TRP A CA 1
ATOM 825 C C . TRP A 1 100 ? 10.200 -3.637 -25.304 1.00 87.12 100 TRP A C 1
ATOM 827 O O . TRP A 1 100 ? 10.523 -2.706 -24.568 1.00 87.12 100 TRP A O 1
ATOM 837 N N . LYS A 1 101 ? 10.286 -3.533 -26.640 1.00 87.19 101 LYS A N 1
ATOM 838 C CA . LYS A 1 101 ? 10.690 -2.302 -27.354 1.00 87.19 101 LYS A CA 1
ATOM 839 C C . LYS A 1 101 ? 9.796 -1.106 -27.060 1.00 87.19 101 LYS A C 1
ATOM 841 O O . LYS A 1 101 ? 10.272 0.029 -27.087 1.00 87.19 101 LYS A O 1
ATOM 846 N N . SER A 1 102 ? 8.506 -1.336 -26.821 1.00 89.00 102 SER A N 1
ATOM 847 C CA . SER A 1 102 ? 7.548 -0.253 -26.589 1.00 89.00 102 SER A CA 1
ATOM 848 C C . SER A 1 102 ? 7.845 0.535 -25.309 1.00 89.00 102 SER A C 1
ATOM 850 O O . SER A 1 102 ? 7.440 1.690 -25.208 1.00 89.00 102 SER A O 1
ATOM 852 N N . TRP A 1 103 ? 8.594 -0.052 -24.370 1.00 89.00 103 TRP A N 1
ATOM 853 C CA . TRP A 1 103 ? 8.979 0.572 -23.102 1.00 89.00 103 TRP A CA 1
ATOM 854 C C . TRP A 1 103 ? 10.329 1.305 -23.165 1.00 89.00 103 TRP A C 1
ATOM 856 O O . TRP A 1 103 ? 10.595 2.168 -22.332 1.00 89.00 103 TRP A O 1
ATOM 866 N N . MET A 1 104 ? 11.162 0.996 -24.162 1.00 88.88 104 MET A N 1
ATOM 867 C CA . MET A 1 104 ? 12.517 1.540 -24.325 1.00 88.88 104 MET A CA 1
ATOM 868 C C . MET A 1 104 ? 12.541 2.906 -25.019 1.00 88.88 104 MET A C 1
ATOM 870 O O . MET A 1 104 ? 11.609 3.267 -25.748 1.00 88.88 104 MET A O 1
ATOM 874 N N . LYS A 1 105 ? 13.649 3.643 -24.859 1.00 88.06 105 LYS A N 1
ATOM 875 C CA . LYS A 1 105 ? 13.873 4.912 -25.566 1.00 88.06 105 LYS A CA 1
ATOM 876 C C . LYS A 1 105 ? 13.992 4.682 -27.067 1.00 88.06 105 LYS A C 1
ATOM 878 O O . LYS A 1 105 ? 14.660 3.749 -27.527 1.00 88.06 105 LYS A O 1
ATOM 883 N N . ASP A 1 106 ? 13.397 5.594 -27.825 1.00 85.69 106 ASP A N 1
ATOM 884 C CA . ASP A 1 106 ? 13.779 5.773 -29.222 1.00 85.69 106 ASP A CA 1
ATOM 885 C C . ASP A 1 106 ? 15.116 6.518 -29.291 1.00 85.69 106 ASP A C 1
ATOM 887 O O . ASP A 1 106 ? 15.484 7.268 -28.382 1.00 85.69 106 ASP A O 1
ATOM 891 N N . GLU A 1 107 ? 15.855 6.314 -30.376 1.00 81.00 107 GLU A N 1
ATOM 892 C CA . GLU A 1 107 ? 17.132 6.986 -30.592 1.00 81.00 107 GLU A CA 1
ATOM 893 C C . GLU A 1 107 ? 16.943 8.515 -30.591 1.00 81.00 107 GLU A C 1
ATOM 895 O O . GLU A 1 107 ? 16.138 9.058 -31.346 1.00 81.00 107 GLU A O 1
ATOM 900 N N . GLY A 1 108 ? 17.658 9.211 -29.701 1.00 79.56 108 GLY A N 1
ATOM 901 C CA . GLY A 1 108 ? 17.555 10.667 -29.547 1.00 79.56 108 GLY A CA 1
ATOM 902 C C . GLY A 1 108 ? 16.279 11.176 -28.859 1.00 79.56 108 GLY A C 1
ATOM 903 O O . GLY A 1 108 ? 16.062 12.386 -28.846 1.00 79.56 108 GLY A O 1
ATOM 904 N N . SER A 1 109 ? 15.452 10.294 -28.286 1.00 83.50 109 SER A N 1
ATOM 905 C CA . SER A 1 109 ? 14.220 10.661 -27.574 1.00 83.50 109 SER A CA 1
ATOM 906 C C . SER A 1 109 ? 14.350 10.528 -26.050 1.00 83.50 109 SER A C 1
ATOM 908 O O . SER A 1 109 ? 15.240 9.849 -25.531 1.00 83.50 109 SER A O 1
ATOM 910 N N . SER A 1 110 ? 13.440 11.170 -25.317 1.00 82.69 110 SER A N 1
ATOM 911 C CA . SER A 1 110 ? 13.253 10.944 -23.880 1.00 82.69 110 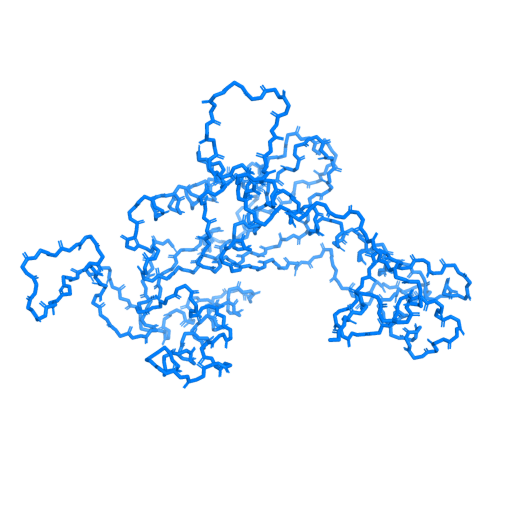SER A CA 1
ATOM 912 C C . SER A 1 110 ? 12.654 9.557 -23.603 1.00 82.69 110 SER A C 1
ATOM 914 O O . SER A 1 110 ? 12.139 8.892 -24.505 1.00 82.69 110 SER A O 1
ATOM 916 N N . SER A 1 111 ? 12.691 9.118 -22.340 1.00 83.69 111 SER A N 1
ATOM 917 C CA . SER A 1 111 ? 11.992 7.901 -21.904 1.00 83.69 111 SER A CA 1
ATOM 918 C C . SER A 1 111 ? 10.511 7.953 -22.282 1.00 83.69 111 SER A C 1
ATOM 920 O O . SER A 1 111 ? 9.850 8.969 -22.068 1.00 83.69 111 SER A O 1
ATOM 922 N N . LYS A 1 112 ? 9.984 6.851 -22.833 1.00 87.62 112 LYS A N 1
ATOM 923 C CA . LYS A 1 112 ? 8.546 6.703 -23.130 1.00 87.62 112 LYS A CA 1
ATOM 924 C C . LYS A 1 112 ? 7.719 6.497 -21.866 1.00 87.62 112 LYS A C 1
ATOM 926 O O . LYS A 1 112 ? 6.552 6.872 -21.815 1.00 87.62 112 LYS A O 1
ATOM 931 N N . LEU A 1 113 ? 8.338 5.884 -20.862 1.00 88.50 113 LEU A N 1
ATOM 932 C CA . LEU A 1 113 ? 7.764 5.632 -19.551 1.00 88.50 113 LEU A CA 1
ATOM 933 C C . LEU A 1 113 ? 8.465 6.505 -18.517 1.00 88.50 113 LEU A C 1
ATOM 935 O O . LEU A 1 113 ? 9.671 6.733 -18.599 1.00 88.50 113 LEU A O 1
ATOM 939 N N . ARG A 1 114 ? 7.694 6.980 -17.542 1.00 85.19 114 ARG A N 1
ATOM 940 C CA . ARG A 1 114 ? 8.202 7.728 -16.394 1.00 85.19 114 ARG A CA 1
ATOM 941 C C . ARG A 1 114 ? 8.310 6.778 -15.211 1.00 85.19 114 ARG A C 1
ATOM 943 O O . ARG A 1 114 ? 7.326 6.132 -14.861 1.00 85.19 114 ARG A O 1
ATOM 950 N N . CYS A 1 115 ? 9.501 6.666 -14.637 1.00 85.69 115 CYS A N 1
ATOM 951 C CA . CYS A 1 115 ? 9.756 5.853 -13.441 1.00 85.69 115 CYS A CA 1
ATOM 952 C C . CYS A 1 115 ? 10.717 6.541 -12.456 1.00 85.69 115 CYS A C 1
ATOM 954 O O . CYS A 1 115 ? 11.259 5.905 -11.553 1.00 85.69 115 CYS A O 1
ATOM 956 N N . ASP A 1 116 ? 10.987 7.822 -12.685 1.00 83.00 116 ASP A N 1
ATOM 957 C CA . ASP A 1 116 ? 11.917 8.697 -11.975 1.00 83.00 116 ASP A CA 1
ATOM 958 C C . ASP A 1 116 ? 11.199 9.811 -11.195 1.00 83.00 116 ASP A C 1
ATOM 960 O O . ASP A 1 116 ? 11.769 10.365 -10.251 1.00 83.00 116 ASP A O 1
ATOM 964 N N . GLU A 1 117 ? 9.935 10.071 -11.535 1.00 82.62 117 GLU A N 1
ATOM 965 C CA . GLU A 1 117 ? 9.014 10.975 -10.850 1.00 82.62 117 GLU A CA 1
ATOM 966 C C . GLU A 1 117 ? 7.648 10.314 -10.622 1.00 82.62 117 GLU A C 1
ATOM 968 O O . GLU A 1 117 ? 7.236 9.427 -11.372 1.00 82.62 117 GLU A O 1
ATOM 973 N N . SER A 1 118 ? 6.937 10.771 -9.586 1.00 83.69 118 SER A N 1
ATOM 974 C CA . SER A 1 118 ? 5.551 10.380 -9.289 1.00 83.69 118 SER A CA 1
ATOM 975 C C . SER A 1 118 ? 5.316 8.868 -9.220 1.00 83.69 118 SER A C 1
ATOM 977 O O . SER A 1 118 ? 4.296 8.363 -9.692 1.00 83.69 118 SER A O 1
ATOM 979 N N . VAL A 1 119 ? 6.267 8.130 -8.639 1.00 87.50 119 VAL A N 1
ATOM 980 C CA . VAL A 1 119 ? 6.090 6.700 -8.379 1.00 87.50 119 VAL A CA 1
ATOM 981 C C . VAL A 1 119 ? 5.258 6.531 -7.115 1.00 87.50 119 VAL A C 1
ATOM 983 O O . VAL A 1 119 ? 5.497 7.177 -6.095 1.00 87.50 119 VAL A O 1
ATOM 986 N N . HIS A 1 120 ? 4.271 5.646 -7.183 1.00 90.81 120 HIS A N 1
ATOM 987 C CA . HIS A 1 120 ? 3.387 5.345 -6.067 1.00 90.81 120 HIS A CA 1
ATOM 988 C C . HIS A 1 120 ? 3.601 3.907 -5.617 1.00 90.81 120 HIS A C 1
ATOM 990 O O . HIS A 1 120 ? 3.728 3.005 -6.446 1.00 90.81 120 HIS A O 1
ATOM 996 N N . LEU A 1 121 ? 3.630 3.696 -4.304 1.00 91.38 121 LEU A N 1
ATOM 997 C CA . LEU A 1 121 ? 3.748 2.368 -3.719 1.00 91.38 121 LEU A CA 1
ATOM 998 C C . LEU A 1 121 ? 2.472 2.035 -2.955 1.00 91.38 121 LEU A C 1
ATOM 1000 O O . LEU A 1 121 ? 2.011 2.821 -2.132 1.00 91.38 121 LEU A O 1
ATOM 1004 N N . THR A 1 122 ? 1.900 0.865 -3.213 1.00 94.38 122 THR A N 1
ATOM 1005 C CA . THR A 1 122 ? 0.724 0.389 -2.488 1.00 94.38 122 THR A CA 1
ATOM 1006 C C . THR A 1 122 ? 0.898 -1.052 -2.050 1.00 94.38 122 THR A C 1
ATOM 1008 O O . THR A 1 122 ? 1.578 -1.836 -2.712 1.00 94.38 122 THR A O 1
ATOM 1011 N N . GLY A 1 123 ? 0.291 -1.402 -0.924 1.00 94.75 123 GLY A N 1
ATOM 1012 C CA . GLY A 1 123 ? 0.319 -2.760 -0.419 1.00 94.75 123 GLY A CA 1
ATOM 1013 C C . GLY A 1 123 ? -0.784 -3.010 0.593 1.00 94.75 123 GLY A C 1
ATOM 1014 O O . GLY A 1 123 ? -1.183 -2.115 1.335 1.00 94.75 123 GLY A O 1
ATOM 1015 N N . HIS A 1 124 ? -1.261 -4.252 0.625 1.00 96.19 124 HIS A N 1
ATOM 1016 C CA . HIS A 1 124 ? -2.265 -4.732 1.571 1.00 96.19 124 HIS A CA 1
ATOM 1017 C C . HIS A 1 124 ? -1.652 -5.717 2.561 1.00 96.19 124 HIS A C 1
ATOM 1019 O O . HIS A 1 124 ? -0.789 -6.512 2.182 1.00 96.19 124 HIS A O 1
ATOM 1025 N N . SER A 1 125 ? -2.098 -5.699 3.819 1.00 94.75 125 SER A N 1
ATOM 1026 C CA . SER A 1 125 ? -1.679 -6.669 4.833 1.00 94.75 125 SER A CA 1
ATOM 1027 C C . SER A 1 125 ? -0.164 -6.644 5.054 1.00 94.75 125 SER A C 1
ATOM 1029 O O . SER A 1 125 ? 0.420 -5.599 5.337 1.00 94.75 125 SER A O 1
ATOM 1031 N N . PHE A 1 126 ? 0.502 -7.781 4.881 1.00 92.06 126 PHE A N 1
ATOM 1032 C CA . PHE A 1 126 ? 1.952 -7.880 4.888 1.00 92.06 126 PHE A CA 1
ATOM 1033 C C . PHE A 1 126 ? 2.608 -6.988 3.818 1.00 92.06 126 PHE A C 1
ATOM 1035 O O . PHE A 1 126 ? 3.621 -6.355 4.091 1.00 92.06 126 PHE A O 1
ATOM 1042 N N . GLY A 1 127 ? 1.986 -6.840 2.641 1.00 91.62 127 GLY A N 1
ATOM 1043 C CA . GLY A 1 127 ? 2.406 -5.857 1.637 1.00 91.62 127 GLY A CA 1
ATOM 1044 C C . GLY A 1 127 ? 2.203 -4.412 2.105 1.00 91.62 127 GLY A C 1
ATOM 1045 O O . GLY A 1 127 ? 2.978 -3.533 1.758 1.00 91.62 127 GLY A O 1
ATOM 1046 N N . GLY A 1 128 ? 1.221 -4.139 2.965 1.00 91.38 128 GLY A N 1
ATOM 1047 C CA . GLY A 1 128 ? 1.064 -2.824 3.595 1.00 91.38 128 GLY A CA 1
ATOM 1048 C C . GLY A 1 128 ? 2.251 -2.462 4.496 1.00 91.38 128 GLY A C 1
ATOM 1049 O O . GLY A 1 128 ? 2.630 -1.294 4.571 1.00 91.38 128 GLY A O 1
ATOM 1050 N N . ALA A 1 129 ? 2.889 -3.460 5.114 1.00 89.25 129 ALA A N 1
ATOM 1051 C CA . ALA A 1 129 ? 4.112 -3.296 5.903 1.00 89.25 129 ALA A CA 1
ATOM 1052 C C . ALA A 1 129 ? 5.395 -3.216 5.050 1.00 89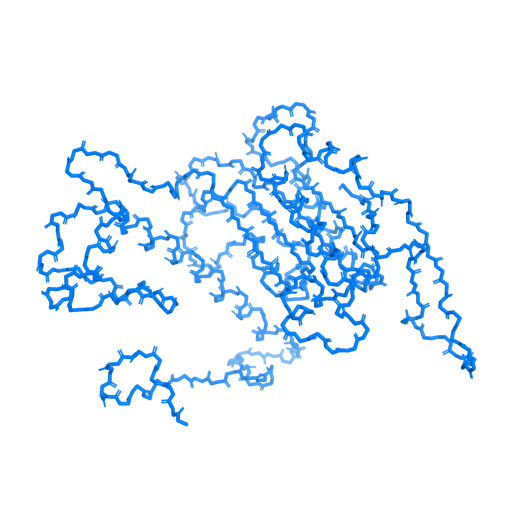.25 129 ALA A C 1
ATOM 1054 O O . ALA A 1 129 ? 6.441 -2.789 5.551 1.00 89.25 129 ALA A O 1
ATOM 1055 N N . THR A 1 130 ? 5.341 -3.589 3.762 1.00 86.38 130 THR A N 1
ATOM 1056 C CA . THR A 1 130 ? 6.459 -3.371 2.825 1.00 86.38 130 THR A CA 1
ATOM 1057 C C . THR A 1 130 ? 6.504 -1.940 2.300 1.00 86.38 130 THR A C 1
ATOM 1059 O O . THR A 1 130 ? 7.563 -1.516 1.851 1.00 86.38 130 THR A O 1
ATOM 1062 N N . VAL A 1 131 ? 5.379 -1.210 2.345 1.00 79.38 131 VAL A N 1
ATOM 1063 C CA . VAL A 1 131 ? 5.262 0.151 1.791 1.00 79.38 131 VAL A CA 1
ATOM 1064 C C . VAL A 1 131 ? 6.161 1.173 2.502 1.00 79.38 131 VAL A C 1
ATOM 1066 O O . VAL A 1 131 ? 6.828 1.933 1.803 1.00 79.38 131 VAL A O 1
ATOM 1069 N N . PRO A 1 132 ? 6.227 1.225 3.849 1.00 68.12 132 PRO A N 1
ATOM 1070 C CA . PRO A 1 132 ? 7.185 2.078 4.545 1.00 68.12 132 PRO A CA 1
ATOM 1071 C C . PRO A 1 132 ? 8.613 1.644 4.174 1.00 68.12 132 PRO A C 1
ATOM 1073 O O . PRO A 1 132 ? 8.977 0.515 4.514 1.00 68.12 132 PRO A O 1
ATOM 1076 N N . PRO A 1 133 ? 9.417 2.466 3.474 1.00 59.59 133 PRO A N 1
ATOM 1077 C CA . PRO A 1 133 ? 10.718 2.034 2.981 1.00 59.59 133 PRO A CA 1
ATOM 1078 C C . PRO A 1 133 ? 11.715 1.997 4.140 1.00 59.59 133 PRO A C 1
ATOM 1080 O O . PRO A 1 133 ? 12.011 3.047 4.707 1.00 59.59 133 PRO A O 1
ATOM 1083 N N . PRO A 1 134 ? 12.294 0.847 4.507 1.00 53.97 134 PRO A N 1
ATOM 1084 C CA . PRO A 1 134 ? 13.479 0.843 5.337 1.00 53.97 134 PRO A CA 1
ATOM 1085 C C . PRO A 1 134 ? 14.718 0.715 4.463 1.00 53.97 134 PRO A C 1
ATOM 1087 O O . PRO A 1 134 ? 14.705 0.216 3.334 1.00 53.97 134 PRO A O 1
ATOM 1090 N N . THR A 1 135 ? 15.823 1.133 5.047 1.00 54.72 135 THR A N 1
ATOM 1091 C CA . THR A 1 135 ? 17.157 0.690 4.676 1.00 54.72 135 THR A CA 1
ATOM 1092 C C . THR A 1 135 ? 17.228 -0.834 4.708 1.00 54.72 135 THR A C 1
ATOM 1094 O O . THR A 1 135 ? 16.914 -1.470 5.713 1.00 54.72 135 THR A O 1
ATOM 1097 N N . LEU A 1 136 ? 17.662 -1.435 3.602 1.00 61.81 136 LEU A N 1
ATOM 1098 C CA . LEU A 1 136 ? 18.121 -2.820 3.610 1.00 61.81 136 LEU A CA 1
ATOM 1099 C C . LEU A 1 136 ? 19.497 -2.823 4.277 1.00 61.81 136 LEU A C 1
ATOM 1101 O O . LEU A 1 136 ? 20.447 -2.228 3.765 1.00 61.81 136 LEU A O 1
ATOM 1105 N N . ALA A 1 137 ? 19.593 -3.411 5.469 1.00 59.72 137 ALA A N 1
ATOM 1106 C CA . ALA A 1 137 ? 20.825 -3.403 6.244 1.00 59.72 137 ALA A CA 1
ATOM 1107 C C . ALA A 1 137 ? 21.982 -4.000 5.421 1.00 59.72 137 ALA A C 1
ATOM 1109 O O . ALA A 1 137 ? 21.914 -5.128 4.945 1.00 59.72 137 ALA A O 1
ATOM 1110 N N . GLY A 1 138 ? 23.054 -3.224 5.241 1.00 63.06 138 GLY A N 1
ATOM 1111 C CA . GLY A 1 138 ? 24.244 -3.670 4.508 1.00 63.06 138 GLY A CA 1
ATOM 1112 C C . GLY A 1 138 ? 24.158 -3.579 2.982 1.00 63.06 138 GLY A C 1
ATOM 1113 O O . GLY A 1 138 ? 25.135 -3.933 2.327 1.00 63.06 138 GLY A O 1
ATOM 1114 N N . MET A 1 139 ? 23.057 -3.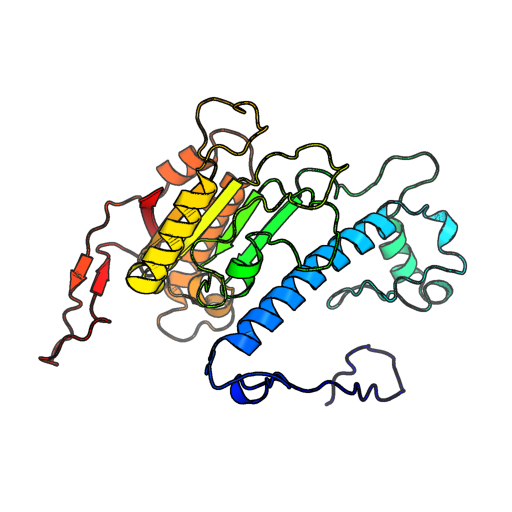073 2.417 1.00 64.94 139 MET A N 1
ATOM 1115 C CA . MET A 1 139 ? 22.936 -2.807 0.982 1.00 64.94 139 MET A CA 1
ATOM 1116 C C . MET A 1 139 ? 22.752 -1.310 0.726 1.00 64.94 139 MET A C 1
ATOM 1118 O O . MET A 1 139 ? 21.957 -0.644 1.388 1.00 64.94 139 MET A O 1
ATOM 1122 N N . GLU A 1 140 ? 23.495 -0.777 -0.239 1.00 66.62 140 GLU A N 1
ATOM 1123 C CA . GLU A 1 140 ? 23.385 0.618 -0.664 1.00 66.62 140 GLU A CA 1
ATOM 1124 C C . GLU A 1 140 ? 22.525 0.672 -1.927 1.00 66.62 140 GLU A C 1
ATOM 1126 O O . GLU A 1 140 ? 22.974 0.318 -3.015 1.00 66.62 140 GLU A O 1
ATOM 1131 N N . PHE A 1 141 ? 21.265 1.073 -1.762 1.00 70.62 141 PHE A N 1
ATOM 1132 C CA . PHE A 1 141 ? 20.365 1.378 -2.870 1.00 70.62 141 PHE A CA 1
ATOM 1133 C C . PHE A 1 141 ? 20.100 2.876 -2.926 1.00 70.62 141 PHE A C 1
ATOM 1135 O O . PHE A 1 141 ? 19.942 3.526 -1.888 1.00 70.62 141 PHE A O 1
ATOM 1142 N N . ASP A 1 142 ? 19.976 3.404 -4.141 1.00 74.38 142 ASP A N 1
ATOM 1143 C CA . ASP A 1 142 ? 19.453 4.750 -4.333 1.00 74.38 142 ASP A CA 1
ATOM 1144 C C . ASP A 1 142 ? 18.007 4.830 -3.821 1.00 74.38 142 ASP A C 1
ATOM 1146 O O . ASP A 1 142 ? 17.215 3.911 -4.072 1.00 74.38 142 ASP A O 1
ATOM 1150 N N . PRO A 1 143 ? 17.613 5.936 -3.162 1.00 76.00 143 PRO A N 1
ATOM 1151 C CA . PRO A 1 143 ? 16.230 6.144 -2.766 1.00 76.00 143 PRO A CA 1
ATOM 1152 C C . PRO A 1 143 ? 15.277 6.012 -3.957 1.00 76.00 143 PRO A C 1
ATOM 1154 O O . PRO A 1 143 ? 15.476 6.626 -5.014 1.00 76.00 143 PRO A O 1
ATOM 1157 N N . LEU A 1 144 ? 14.208 5.237 -3.771 1.00 80.56 144 LEU A N 1
ATOM 1158 C CA . LEU A 1 144 ? 13.159 5.124 -4.776 1.00 80.56 144 LEU A CA 1
ATOM 1159 C C . LEU A 1 144 ? 12.452 6.481 -4.953 1.00 80.56 144 LEU A C 1
ATOM 1161 O O . LEU A 1 144 ? 12.248 7.201 -3.974 1.00 80.56 144 LEU A O 1
ATOM 1165 N N . PRO A 1 145 ? 12.033 6.840 -6.178 1.00 83.69 145 PRO A N 1
ATOM 1166 C CA . PRO A 1 145 ? 11.341 8.097 -6.476 1.00 83.69 145 PRO A CA 1
ATOM 1167 C C . PRO A 1 145 ? 9.867 8.100 -6.026 1.00 83.69 145 PRO A C 1
ATOM 1169 O O . PRO A 1 145 ? 8.993 8.588 -6.742 1.00 83.69 145 PRO A O 1
ATOM 1172 N N . VAL A 1 146 ? 9.578 7.524 -4.856 1.00 86.38 146 VAL A N 1
ATOM 1173 C CA . VAL A 1 146 ? 8.216 7.392 -4.335 1.00 86.38 146 VAL A CA 1
ATOM 1174 C C . VAL A 1 146 ? 7.729 8.745 -3.825 1.00 86.38 146 VAL A C 1
ATOM 1176 O O . VAL A 1 146 ? 8.382 9.367 -2.993 1.00 86.38 146 VAL A O 1
ATOM 1179 N N . THR A 1 147 ? 6.575 9.195 -4.307 1.00 87.25 147 THR A N 1
ATOM 1180 C CA . THR A 1 147 ? 5.925 10.439 -3.856 1.00 87.25 147 THR A CA 1
ATOM 1181 C C . THR A 1 147 ? 4.733 10.168 -2.943 1.00 87.25 147 THR A C 1
ATOM 1183 O O . THR A 1 147 ? 4.483 10.942 -2.020 1.00 87.25 147 THR A O 1
ATOM 1186 N N . HIS A 1 148 ? 4.041 9.045 -3.162 1.00 91.00 148 HIS A N 1
ATOM 1187 C CA . HIS A 1 148 ? 2.882 8.619 -2.383 1.00 91.00 148 HIS A CA 1
ATOM 1188 C C . HIS A 1 148 ? 2.964 7.132 -2.042 1.00 91.00 148 HIS A C 1
ATOM 1190 O O . HIS A 1 148 ? 3.371 6.294 -2.851 1.00 91.00 148 HIS A O 1
ATOM 1196 N N . ALA A 1 149 ? 2.525 6.815 -0.834 1.00 92.69 149 ALA A N 1
ATOM 1197 C CA . ALA A 1 149 ? 2.464 5.486 -0.266 1.00 92.69 149 ALA A CA 1
ATOM 1198 C C . ALA A 1 149 ? 1.042 5.216 0.241 1.00 92.69 149 ALA A C 1
ATOM 1200 O O . ALA A 1 149 ? 0.501 6.013 1.003 1.00 92.69 149 ALA A O 1
ATOM 1201 N N . ILE A 1 150 ? 0.439 4.092 -0.149 1.00 96.06 150 ILE A N 1
ATOM 1202 C CA . ILE A 1 150 ? -0.889 3.670 0.317 1.00 96.06 150 ILE A CA 1
ATOM 1203 C C . ILE A 1 150 ? -0.775 2.305 0.982 1.00 96.06 150 ILE A C 1
ATOM 1205 O O . ILE A 1 150 ? -0.501 1.298 0.330 1.00 96.06 150 ILE A O 1
ATOM 1209 N N . SER A 1 151 ? -1.024 2.263 2.281 1.00 96.00 151 SER A N 1
ATOM 1210 C CA . SER A 1 151 ? -0.947 1.049 3.077 1.00 96.00 151 SER A CA 1
ATOM 1211 C C . SER A 1 151 ? -2.345 0.639 3.539 1.00 96.00 151 SER A C 1
ATOM 1213 O O . SER A 1 151 ? -3.021 1.353 4.282 1.00 96.00 151 SER A O 1
ATOM 1215 N N . LEU A 1 152 ? -2.798 -0.505 3.030 1.00 97.88 152 LEU A N 1
ATOM 1216 C CA . LEU A 1 152 ? -4.139 -1.040 3.225 1.00 97.88 152 LEU A CA 1
ATOM 1217 C C . LEU A 1 152 ? -4.105 -2.115 4.316 1.00 97.88 152 LEU A C 1
ATOM 1219 O O . LEU A 1 152 ? -3.546 -3.192 4.117 1.00 97.88 152 LEU A O 1
ATOM 1223 N N . ASP A 1 153 ? -4.709 -1.824 5.460 1.00 97.19 153 ASP A N 1
ATOM 1224 C CA . ASP A 1 153 ? -4.826 -2.686 6.641 1.00 97.19 153 ASP A CA 1
ATOM 1225 C C . ASP A 1 153 ? -3.504 -3.410 6.972 1.00 97.19 153 ASP A C 1
ATOM 1227 O O . ASP A 1 153 ? -3.444 -4.649 6.935 1.00 97.19 153 ASP A O 1
ATOM 1231 N N . PRO A 1 154 ? -2.402 -2.651 7.166 1.00 95.38 154 PRO A N 1
ATOM 1232 C CA . PRO A 1 154 ? -1.062 -3.214 7.228 1.00 95.38 154 PRO A CA 1
ATOM 1233 C C . PRO A 1 154 ? -0.873 -4.137 8.420 1.00 95.38 154 PRO A C 1
ATOM 1235 O O . PRO A 1 154 ? -1.330 -3.853 9.518 1.00 95.38 154 PRO A O 1
ATOM 1238 N N . TRP A 1 155 ? -0.102 -5.204 8.232 1.00 92.94 155 TRP A N 1
ATOM 1239 C CA . TRP A 1 155 ? 0.295 -6.098 9.316 1.00 92.94 155 TRP A CA 1
ATOM 1240 C C . TRP A 1 155 ? 1.672 -5.695 9.868 1.00 92.94 155 TRP A C 1
ATOM 1242 O O . TRP A 1 155 ? 2.701 -6.062 9.304 1.00 92.94 155 TRP A O 1
ATOM 1252 N N . LEU A 1 156 ? 1.694 -4.887 10.934 1.00 90.31 156 LEU A N 1
ATOM 1253 C CA . LEU A 1 156 ? 2.896 -4.212 11.448 1.00 90.31 156 LEU A CA 1
ATOM 1254 C C . LEU A 1 156 ? 3.758 -5.071 12.381 1.00 90.31 156 LEU A C 1
ATOM 1256 O O . LEU A 1 156 ? 4.866 -4.679 12.727 1.00 90.31 156 LEU A O 1
ATOM 1260 N N . GLU A 1 157 ? 3.264 -6.226 12.813 1.00 87.69 157 GLU A N 1
ATOM 1261 C CA . GLU A 1 157 ? 3.901 -7.130 13.770 1.00 87.69 157 GLU A CA 1
ATOM 1262 C C . GLU A 1 157 ? 5.375 -7.412 13.437 1.00 87.69 157 GLU A C 1
ATOM 1264 O O . GLU A 1 157 ? 6.188 -7.288 14.353 1.00 87.69 157 GLU A O 1
ATOM 1269 N N . PRO A 1 158 ? 5.740 -7.671 12.163 1.00 83.81 158 PRO A N 1
ATOM 1270 C CA . PRO A 1 158 ? 7.120 -7.932 11.744 1.00 83.81 158 PRO A CA 1
ATOM 1271 C C . PRO A 1 158 ? 8.015 -6.683 11.632 1.00 83.81 158 PRO A C 1
ATOM 1273 O O . PRO A 1 158 ? 9.191 -6.801 11.305 1.00 83.81 158 PRO A O 1
ATOM 1276 N N . LEU A 1 159 ? 7.482 -5.473 11.831 1.00 82.25 159 LEU A N 1
ATOM 1277 C CA . LEU A 1 159 ? 8.277 -4.242 11.810 1.00 82.25 159 LEU A CA 1
ATOM 1278 C C . LEU A 1 159 ? 8.988 -4.017 13.151 1.00 82.25 159 LEU A C 1
ATOM 1280 O O . LEU A 1 159 ? 8.492 -4.467 14.185 1.00 82.25 159 LEU A O 1
ATOM 1284 N N . PRO A 1 160 ? 10.099 -3.264 13.182 1.00 76.69 160 PRO A N 1
ATOM 1285 C CA . PRO A 1 160 ? 10.626 -2.732 14.436 1.00 76.69 160 PRO A CA 1
ATOM 1286 C C . PRO A 1 160 ? 9.636 -1.740 15.078 1.00 76.69 160 PRO A C 1
ATOM 1288 O O . PRO A 1 160 ? 8.813 -1.139 14.387 1.00 76.69 160 PRO A O 1
ATOM 1291 N N . SER A 1 161 ? 9.716 -1.552 16.399 1.00 74.69 161 SER A N 1
ATOM 1292 C CA . SER A 1 161 ? 8.983 -0.500 17.130 1.00 74.69 161 SER A CA 1
ATOM 1293 C C . SER A 1 161 ? 9.968 0.363 17.932 1.00 74.69 161 SER A C 1
ATOM 1295 O O . SER A 1 161 ? 10.806 -0.209 18.634 1.00 74.69 161 SER A O 1
ATOM 1297 N N . PRO A 1 162 ? 9.860 1.705 17.887 1.00 70.56 162 PRO A N 1
ATOM 1298 C CA . PRO A 1 162 ? 9.028 2.477 16.959 1.00 70.56 162 PRO A CA 1
ATOM 1299 C C . PRO A 1 162 ? 9.604 2.428 15.532 1.00 70.56 162 PRO A C 1
ATOM 1301 O O . PRO A 1 162 ? 10.820 2.353 15.356 1.00 70.56 162 PRO A O 1
ATOM 1304 N N . GLY A 1 163 ? 8.749 2.497 14.509 1.00 66.31 163 GLY A N 1
ATOM 1305 C CA . GLY A 1 163 ? 9.195 2.633 13.119 1.00 66.31 163 GLY A CA 1
ATOM 1306 C C . GLY A 1 163 ? 8.458 1.752 12.104 1.00 66.31 163 GLY A C 1
ATOM 1307 O O . GLY A 1 163 ? 7.432 1.152 12.427 1.00 66.31 163 GLY A O 1
ATOM 1308 N N . PRO A 1 164 ? 8.971 1.682 10.860 1.00 72.75 164 PRO A N 1
ATOM 1309 C CA . PRO A 1 164 ? 10.221 2.290 10.377 1.00 72.75 164 PRO A CA 1
ATOM 1310 C C . PRO A 1 164 ? 10.112 3.814 10.206 1.00 72.75 164 PRO A C 1
ATOM 1312 O O . PRO A 1 164 ? 9.018 4.358 10.114 1.00 72.75 164 PRO A O 1
ATOM 1315 N N . THR A 1 165 ? 11.242 4.520 10.186 1.00 72.00 165 THR A N 1
ATOM 1316 C CA . THR A 1 165 ? 11.276 5.937 9.791 1.00 72.00 165 THR A CA 1
ATOM 1317 C C . THR A 1 165 ? 11.269 6.035 8.261 1.00 72.00 165 THR A C 1
ATOM 1319 O O . THR A 1 165 ? 11.914 5.210 7.615 1.00 72.00 165 THR A O 1
ATOM 1322 N N . PRO A 1 166 ? 10.601 7.036 7.650 1.00 69.25 166 PRO A N 1
ATOM 1323 C CA . PRO A 1 166 ? 10.616 7.214 6.191 1.00 69.25 166 PRO A CA 1
ATOM 1324 C C . PRO A 1 166 ? 12.018 7.477 5.631 1.00 69.25 166 PRO A C 1
ATOM 1326 O O . PRO A 1 166 ? 12.275 7.251 4.453 1.00 69.25 166 PRO A O 1
ATOM 1329 N N . TRP A 1 167 ? 12.923 7.954 6.488 1.00 61.38 167 TRP A N 1
ATOM 1330 C CA . TRP A 1 167 ? 14.324 8.173 6.179 1.00 61.38 167 TRP A CA 1
ATOM 1331 C C . TRP A 1 167 ? 15.185 7.463 7.210 1.00 61.38 167 TRP A C 1
ATOM 1333 O O . TRP A 1 167 ? 15.210 7.838 8.382 1.00 61.38 167 TRP A O 1
ATOM 1343 N N . GLN A 1 168 ? 15.937 6.468 6.763 1.00 50.72 168 GLN A N 1
ATOM 1344 C CA . GLN A 1 168 ? 17.229 6.144 7.355 1.00 50.72 168 GLN A CA 1
ATOM 1345 C C . GLN A 1 168 ? 18.295 6.445 6.297 1.00 50.72 168 GLN A C 1
ATOM 1347 O O . GLN A 1 168 ? 18.958 5.564 5.766 1.00 50.72 168 GLN A O 1
ATOM 1352 N N . VAL A 1 169 ? 18.432 7.726 5.937 1.00 44.25 169 VAL A N 1
ATOM 1353 C CA . VAL A 1 169 ? 19.532 8.238 5.099 1.00 44.25 169 VAL A CA 1
ATOM 1354 C C . VAL A 1 169 ? 20.791 8.328 5.961 1.00 44.25 169 VAL A C 1
ATOM 1356 O O . VAL A 1 169 ? 21.311 9.404 6.214 1.00 44.25 169 VAL A O 1
ATOM 1359 N N . GLU A 1 170 ? 21.271 7.204 6.481 1.00 42.62 170 GLU A N 1
ATOM 1360 C CA . GLU A 1 170 ? 22.583 7.183 7.140 1.00 42.62 170 GLU A CA 1
ATOM 1361 C C . GLU A 1 170 ? 23.694 6.697 6.203 1.00 42.62 170 GLU A C 1
ATOM 1363 O O . GLU A 1 170 ? 24.853 6.691 6.608 1.00 42.62 170 GLU A O 1
ATOM 1368 N N . LYS A 1 171 ? 23.395 6.339 4.938 1.00 43.75 171 LYS A N 1
ATOM 1369 C CA . LYS A 1 171 ? 24.430 5.824 4.017 1.00 43.75 171 LYS A CA 1
ATOM 1370 C C . LYS A 1 171 ? 24.452 6.301 2.564 1.00 43.75 171 LYS A C 1
ATOM 1372 O O . LYS A 1 171 ? 25.479 6.094 1.932 1.00 43.75 171 LYS A O 1
ATOM 1377 N N . SER A 1 172 ? 23.447 6.986 2.011 1.00 45.34 172 SER A N 1
ATOM 1378 C CA . SER A 1 172 ? 23.610 7.544 0.652 1.00 45.34 172 SER A CA 1
ATOM 1379 C C . SER A 1 172 ? 24.266 8.926 0.729 1.00 45.34 172 SER A C 1
ATOM 1381 O O . SER A 1 172 ? 23.595 9.955 0.671 1.00 45.34 172 SER A O 1
ATOM 1383 N N . ILE A 1 173 ? 25.586 8.941 0.912 1.00 44.56 173 ILE A N 1
ATOM 1384 C CA . ILE A 1 173 ? 26.410 10.149 1.099 1.00 44.56 173 ILE A CA 1
ATOM 1385 C C . ILE A 1 173 ? 26.308 11.133 -0.093 1.00 44.56 173 ILE A C 1
ATOM 1387 O O . ILE A 1 173 ? 26.582 12.316 0.086 1.00 44.56 173 ILE A O 1
ATOM 1391 N N . ASP A 1 174 ? 25.809 10.689 -1.254 1.00 48.97 174 ASP A N 1
ATOM 1392 C CA . ASP A 1 174 ? 25.737 11.483 -2.492 1.00 48.97 174 ASP A CA 1
ATOM 1393 C C . ASP A 1 174 ? 24.318 11.688 -3.073 1.00 48.97 174 ASP A C 1
ATOM 1395 O O . ASP A 1 174 ? 24.164 12.324 -4.120 1.00 48.97 174 ASP A O 1
ATOM 1399 N N . ALA A 1 175 ? 23.252 11.193 -2.430 1.00 53.53 175 ALA A N 1
ATOM 1400 C CA . ALA A 1 175 ? 21.897 11.380 -2.959 1.00 53.53 175 ALA A CA 1
ATOM 1401 C C . ALA A 1 175 ? 21.335 12.749 -2.549 1.00 53.53 175 ALA A C 1
ATOM 1403 O O . ALA A 1 175 ? 21.270 13.085 -1.367 1.00 53.53 175 ALA A O 1
ATOM 1404 N N . SER A 1 176 ? 20.888 13.538 -3.531 1.00 54.97 176 SER A N 1
ATOM 1405 C CA . SER A 1 176 ? 20.145 14.775 -3.261 1.00 54.97 176 SER A CA 1
ATOM 1406 C C . SER A 1 176 ? 18.958 14.481 -2.330 1.00 54.97 176 SER A C 1
ATOM 1408 O O . SER A 1 176 ? 18.260 13.487 -2.560 1.00 54.97 176 SER A O 1
ATOM 1410 N N . PRO A 1 177 ? 18.704 15.311 -1.300 1.00 58.94 177 PRO A N 1
ATOM 1411 C CA . PRO A 1 177 ? 17.590 15.095 -0.386 1.00 58.94 177 PRO A CA 1
ATOM 1412 C C . PRO A 1 177 ? 16.275 15.039 -1.169 1.00 58.94 177 PRO A C 1
ATOM 1414 O O . PRO A 1 177 ? 15.920 15.985 -1.875 1.00 58.94 177 PRO A O 1
ATOM 1417 N N . ARG A 1 178 ? 15.567 13.912 -1.070 1.00 66.62 178 ARG A N 1
ATOM 1418 C CA . ARG A 1 178 ? 14.230 13.741 -1.648 1.00 66.62 178 ARG A CA 1
ATOM 1419 C C . ARG A 1 178 ? 13.163 14.058 -0.588 1.00 66.62 178 ARG A C 1
ATOM 1421 O O . ARG A 1 178 ? 13.419 13.868 0.599 1.00 66.62 178 ARG A O 1
ATOM 1428 N N . PRO A 1 179 ? 11.979 14.557 -0.985 1.00 72.75 179 PRO A N 1
ATOM 1429 C CA . PRO A 1 179 ? 10.874 14.798 -0.060 1.00 72.75 179 PRO A CA 1
ATOM 1430 C C . PRO A 1 179 ? 10.278 13.481 0.437 1.00 72.75 179 PRO A C 1
ATOM 1432 O O . PRO A 1 179 ? 10.262 12.485 -0.287 1.00 72.75 179 PRO A O 1
ATOM 1435 N N . VAL A 1 180 ? 9.820 13.472 1.694 1.00 79.12 180 VAL A N 1
ATOM 1436 C CA . VAL A 1 180 ? 9.188 12.304 2.332 1.00 79.12 180 VAL A CA 1
ATOM 1437 C C . VAL A 1 180 ? 7.968 11.897 1.506 1.00 79.12 180 VAL A C 1
ATOM 1439 O O . VAL A 1 180 ? 7.165 12.781 1.194 1.00 79.12 180 VAL A O 1
ATOM 1442 N N . PRO A 1 181 ? 7.770 10.607 1.184 1.00 86.44 181 PRO A N 1
ATOM 1443 C CA . PRO A 1 181 ? 6.530 10.181 0.557 1.00 86.44 181 PRO A CA 1
ATOM 1444 C C . PRO A 1 181 ? 5.342 10.457 1.480 1.00 86.44 181 PRO A C 1
ATOM 1446 O O . PRO A 1 181 ? 5.379 10.094 2.662 1.00 86.44 181 PRO A O 1
ATOM 1449 N N . LYS A 1 182 ? 4.271 11.039 0.936 1.00 90.00 182 LYS A N 1
ATOM 1450 C CA . LYS A 1 182 ? 3.004 11.146 1.667 1.00 90.00 182 LYS A CA 1
ATOM 1451 C C . LYS A 1 182 ? 2.450 9.748 1.914 1.00 90.00 182 LYS A C 1
ATOM 1453 O O . LYS A 1 182 ? 2.509 8.903 1.021 1.00 90.00 182 LYS A O 1
ATOM 1458 N N . LEU A 1 183 ? 1.880 9.505 3.090 1.00 92.50 183 LEU A N 1
ATOM 1459 C CA . LEU A 1 183 ? 1.381 8.187 3.486 1.00 92.50 183 LEU A CA 1
ATOM 1460 C C . LEU A 1 183 ? -0.127 8.200 3.771 1.00 92.50 183 LEU A C 1
ATOM 1462 O O . LEU A 1 183 ? -0.586 8.903 4.663 1.00 92.50 183 LEU A O 1
ATOM 1466 N N . LEU A 1 184 ? -0.890 7.359 3.077 1.00 96.25 184 LEU A N 1
ATOM 1467 C CA . LEU A 1 184 ? -2.281 7.052 3.406 1.00 96.25 184 LEU A CA 1
ATOM 1468 C C . LEU A 1 184 ? -2.366 5.664 4.047 1.00 96.25 184 LEU A C 1
ATOM 1470 O O . LEU A 1 184 ? -2.019 4.662 3.423 1.00 96.25 184 LEU A O 1
ATOM 1474 N N . LEU A 1 185 ? -2.854 5.602 5.284 1.00 97.12 185 LEU A N 1
ATOM 1475 C CA . LEU A 1 185 ? -3.132 4.366 6.013 1.00 97.12 185 LEU A CA 1
ATOM 1476 C C . LEU A 1 185 ? -4.647 4.167 6.080 1.00 97.12 185 LEU A C 1
ATOM 1478 O O . LEU A 1 185 ? -5.351 4.956 6.711 1.00 97.12 185 LEU A O 1
ATOM 1482 N N . LEU A 1 186 ? -5.150 3.106 5.450 1.00 98.38 186 LEU A N 1
ATOM 1483 C CA . LEU A 1 186 ? -6.560 2.719 5.529 1.00 98.38 186 LEU A CA 1
ATOM 1484 C C . LEU A 1 186 ? -6.676 1.434 6.340 1.00 98.38 186 LEU A C 1
ATOM 1486 O O . LEU A 1 186 ? -6.213 0.397 5.887 1.00 98.38 186 LEU A O 1
ATOM 1490 N N . ASN A 1 187 ? -7.300 1.480 7.511 1.00 98.06 187 ASN A N 1
ATOM 1491 C CA . ASN A 1 187 ? -7.364 0.342 8.426 1.00 98.06 187 ASN A CA 1
ATOM 1492 C C . ASN A 1 187 ? -8.768 -0.274 8.500 1.00 98.06 187 ASN A C 1
ATOM 1494 O O . ASN A 1 187 ? -9.786 0.410 8.353 1.00 98.06 187 ASN A O 1
ATOM 1498 N N . SER A 1 188 ? -8.841 -1.576 8.757 1.00 97.50 188 SER A N 1
ATOM 1499 C CA . SER A 1 188 ? -10.087 -2.283 9.046 1.00 97.50 188 SER A CA 1
ATOM 1500 C C . SER A 1 188 ? -10.563 -2.008 10.472 1.00 97.50 188 SER A C 1
ATOM 1502 O O . SER A 1 188 ? -9.762 -1.805 11.383 1.00 97.50 188 SER A O 1
ATOM 1504 N N . GLU A 1 189 ? -11.877 -2.093 10.709 1.00 96.69 189 GLU A N 1
ATOM 1505 C CA . GLU A 1 189 ? -12.451 -1.993 12.062 1.00 96.69 189 GLU A CA 1
ATOM 1506 C C . GLU A 1 189 ? -11.783 -2.977 13.037 1.00 96.69 189 GLU A C 1
ATOM 1508 O O . GLU A 1 189 ? -11.486 -2.625 14.177 1.00 96.69 189 GLU A O 1
ATOM 1513 N N . GLY A 1 190 ? -11.508 -4.204 12.585 1.00 94.25 190 GLY A N 1
ATOM 1514 C CA . GLY A 1 190 ? -10.890 -5.236 13.417 1.00 94.25 190 GLY A CA 1
ATOM 1515 C C . GLY A 1 190 ? -9.470 -4.889 13.865 1.00 94.25 190 GLY A C 1
ATOM 1516 O O . GLY A 1 190 ? -9.146 -5.088 15.035 1.00 94.25 190 GLY A O 1
ATOM 1517 N N . PHE A 1 191 ? -8.638 -4.362 12.964 1.00 95.00 191 PHE A N 1
ATOM 1518 C CA . PHE A 1 191 ? -7.268 -3.964 13.298 1.00 95.00 191 PHE A CA 1
ATOM 1519 C C . PHE A 1 191 ? -7.237 -2.677 14.122 1.00 95.00 191 PHE A C 1
ATOM 1521 O O . PHE A 1 191 ? -6.401 -2.552 15.011 1.00 95.00 191 PHE A O 1
ATOM 1528 N N . THR A 1 192 ? -8.177 -1.753 13.908 1.00 96.62 192 THR A N 1
ATOM 1529 C CA . THR A 1 192 ? -8.285 -0.532 14.724 1.00 96.62 192 THR A CA 1
ATOM 1530 C C . THR A 1 192 ? -8.702 -0.851 16.159 1.00 96.62 192 THR A C 1
ATOM 1532 O O . THR A 1 192 ? -8.182 -0.270 17.106 1.00 96.62 192 THR A O 1
ATOM 1535 N N . LEU A 1 193 ? -9.604 -1.818 16.349 1.00 95.06 193 LEU A N 1
ATOM 1536 C CA . LEU A 1 193 ? -10.037 -2.254 17.681 1.00 95.06 193 LEU A CA 1
ATOM 1537 C C . LEU A 1 193 ? -9.020 -3.165 18.391 1.00 95.06 193 LEU A C 1
ATOM 1539 O O . LEU A 1 193 ? -9.176 -3.445 19.584 1.00 95.06 193 LEU A O 1
ATOM 1543 N N . TRP A 1 194 ? -7.982 -3.631 17.693 1.00 93.44 194 TRP A N 1
ATOM 1544 C CA . TRP A 1 194 ? -6.866 -4.343 18.305 1.00 93.44 194 TRP A CA 1
ATOM 1545 C C . TRP A 1 194 ? -5.873 -3.335 18.894 1.00 93.44 194 TRP A C 1
ATOM 1547 O O . TRP A 1 194 ? -4.966 -2.865 18.221 1.00 93.44 194 TRP A O 1
ATOM 1557 N N . GLU A 1 195 ? -6.044 -3.034 20.183 1.00 92.19 195 GLU A N 1
ATOM 1558 C CA . GLU A 1 195 ? -5.336 -1.958 20.899 1.00 92.19 195 GLU A CA 1
ATOM 1559 C C . GLU A 1 195 ? -3.806 -1.969 20.711 1.00 92.19 195 GLU A C 1
ATOM 1561 O O . GLU A 1 195 ? -3.236 -0.927 20.381 1.00 92.19 195 GLU A O 1
ATOM 1566 N N . ASP A 1 196 ? -3.144 -3.124 20.857 1.00 91.44 196 ASP A N 1
ATOM 1567 C CA . ASP A 1 196 ? -1.686 -3.232 20.678 1.00 91.44 196 ASP A CA 1
ATOM 1568 C C . ASP A 1 196 ? -1.270 -2.881 19.242 1.00 91.44 196 ASP A C 1
ATOM 1570 O O . ASP A 1 196 ? -0.371 -2.072 19.024 1.00 91.44 196 ASP A O 1
ATOM 1574 N N . HIS A 1 197 ? -1.963 -3.450 18.255 1.00 92.88 197 HIS A N 1
ATOM 1575 C CA . HIS A 1 197 ? -1.689 -3.218 16.842 1.00 92.88 197 HIS A CA 1
ATOM 1576 C C . HIS A 1 197 ? -1.950 -1.758 16.447 1.00 92.88 197 HIS A C 1
ATOM 1578 O O . HIS A 1 197 ? -1.104 -1.107 15.835 1.00 92.88 197 HIS A O 1
ATOM 1584 N N . PHE A 1 198 ? -3.095 -1.205 16.850 1.00 95.12 198 PHE A N 1
ATOM 1585 C CA . PHE A 1 198 ? -3.456 0.175 16.541 1.00 95.12 198 PHE A CA 1
ATOM 1586 C C . PHE A 1 198 ? -2.539 1.189 17.234 1.00 95.12 198 PHE A C 1
ATOM 1588 O O . PHE A 1 198 ? -2.257 2.255 16.687 1.00 95.12 198 PHE A O 1
ATOM 1595 N N . THR A 1 199 ? -2.011 0.856 18.415 1.00 94.19 199 THR A N 1
ATOM 1596 C CA . THR A 1 199 ? -0.972 1.662 19.069 1.00 94.19 199 THR A CA 1
ATOM 1597 C C . THR A 1 199 ? 0.280 1.742 18.202 1.00 94.19 199 THR A C 1
ATOM 1599 O O . THR A 1 199 ? 0.759 2.845 17.951 1.00 94.19 199 THR A O 1
ATOM 1602 N N . ARG A 1 200 ? 0.740 0.617 17.642 1.00 91.62 200 ARG A N 1
ATOM 1603 C CA . ARG A 1 200 ? 1.877 0.605 16.707 1.00 91.62 200 ARG A CA 1
ATOM 1604 C C . ARG A 1 200 ? 1.606 1.400 15.431 1.00 91.62 200 ARG A C 1
ATOM 1606 O O . ARG A 1 200 ? 2.491 2.089 14.934 1.00 91.62 200 ARG A O 1
ATOM 1613 N N . LEU A 1 201 ? 0.378 1.347 14.915 1.00 92.69 201 LEU A N 1
ATOM 1614 C CA . LEU A 1 201 ? -0.020 2.135 13.747 1.00 92.69 201 LEU A CA 1
ATOM 1615 C C . LEU A 1 201 ? 0.042 3.643 14.037 1.00 92.69 201 LEU A C 1
ATOM 1617 O O . LEU A 1 201 ? 0.541 4.403 13.213 1.00 92.69 201 LEU A O 1
ATOM 1621 N N . LYS A 1 202 ? -0.383 4.079 15.229 1.00 93.44 202 LYS A N 1
ATOM 1622 C CA . LYS A 1 202 ? -0.235 5.478 15.661 1.00 93.44 202 LYS A CA 1
ATOM 1623 C C . LYS A 1 202 ? 1.231 5.878 15.835 1.00 93.44 202 LYS A C 1
ATOM 1625 O O . LYS A 1 202 ? 1.610 6.935 15.341 1.00 93.44 202 LYS A O 1
ATOM 1630 N N . GLU A 1 203 ? 2.064 5.024 16.435 1.00 90.81 203 GLU A N 1
ATOM 1631 C CA . GLU A 1 203 ? 3.514 5.264 16.538 1.00 90.81 203 GLU A CA 1
ATOM 1632 C C . GLU A 1 203 ? 4.148 5.493 15.156 1.00 90.81 203 GLU A C 1
ATOM 1634 O O . GLU A 1 203 ? 4.933 6.426 14.983 1.00 90.81 203 GLU A O 1
ATOM 1639 N N . LEU A 1 204 ? 3.761 4.700 14.150 1.00 88.25 204 LEU A N 1
ATOM 1640 C CA . LEU A 1 204 ? 4.191 4.896 12.764 1.00 88.25 204 LEU A CA 1
ATOM 1641 C C . LEU A 1 204 ? 3.764 6.270 12.225 1.00 88.25 204 LEU A C 1
ATOM 1643 O O . LEU A 1 204 ? 4.581 6.970 11.624 1.00 88.25 204 LEU A O 1
ATOM 1647 N N . THR A 1 205 ? 2.512 6.687 12.458 1.00 90.19 205 THR A N 1
ATOM 1648 C CA . THR A 1 205 ? 2.051 8.022 12.034 1.00 90.19 205 THR A CA 1
ATOM 1649 C C . THR A 1 205 ? 2.814 9.145 12.724 1.00 90.19 205 THR A C 1
ATOM 1651 O O . THR A 1 205 ? 3.131 10.146 12.087 1.00 90.19 205 THR A O 1
ATOM 1654 N N . ASP A 1 206 ? 3.149 8.987 14.003 1.00 89.12 206 ASP A N 1
ATOM 1655 C CA . ASP A 1 206 ? 3.880 10.001 14.757 1.00 89.12 206 ASP A CA 1
ATOM 1656 C C . ASP A 1 206 ? 5.308 10.151 14.238 1.00 89.12 206 ASP A C 1
ATOM 1658 O O . ASP A 1 206 ? 5.797 11.272 14.120 1.00 89.12 206 ASP A O 1
ATOM 1662 N N . VAL A 1 207 ? 5.951 9.045 13.852 1.00 84.88 207 VAL A N 1
ATOM 1663 C CA . VAL A 1 207 ? 7.255 9.062 13.181 1.00 84.88 207 VAL A CA 1
ATOM 1664 C C . VAL A 1 207 ? 7.182 9.788 11.832 1.00 84.88 207 VAL A C 1
ATOM 1666 O O . VAL A 1 207 ? 8.051 10.605 11.540 1.00 84.88 207 VAL A O 1
ATOM 1669 N N . TRP A 1 208 ? 6.139 9.545 11.034 1.00 85.12 208 TRP A N 1
ATOM 1670 C CA . TRP A 1 208 ? 5.955 10.164 9.710 1.00 85.12 208 TRP A CA 1
ATOM 1671 C C . TRP A 1 208 ? 5.615 11.662 9.751 1.00 85.12 208 TRP A C 1
ATOM 1673 O O . TRP A 1 208 ? 5.832 12.377 8.774 1.00 85.12 208 TRP A O 1
ATOM 1683 N N . LYS A 1 209 ? 5.060 12.150 10.867 1.00 84.75 209 LYS A N 1
ATOM 1684 C CA . LYS A 1 209 ? 4.751 13.576 11.081 1.00 84.75 209 LYS A CA 1
ATOM 1685 C C . LYS A 1 209 ? 5.973 14.415 11.432 1.00 84.75 209 LYS A C 1
ATOM 1687 O O . LYS A 1 209 ? 5.891 15.643 11.377 1.00 84.75 209 LYS A O 1
ATOM 1692 N N . GLN A 1 210 ? 7.063 13.793 11.881 1.00 78.00 210 GLN A N 1
ATOM 1693 C CA . GLN A 1 210 ? 8.221 14.542 12.353 1.00 78.00 210 GLN A CA 1
ATOM 1694 C C . GLN A 1 210 ? 8.839 15.354 11.205 1.00 78.00 210 GLN A C 1
ATOM 1696 O O . GLN A 1 210 ? 8.887 14.889 10.069 1.00 78.00 210 GLN A O 1
ATOM 1701 N N . PRO A 1 211 ? 9.317 16.582 11.468 1.00 65.06 211 PRO A N 1
ATOM 1702 C CA . PRO A 1 211 ? 9.973 17.380 10.446 1.00 65.06 211 PRO A CA 1
ATOM 1703 C C . PRO A 1 211 ? 11.254 16.675 9.994 1.00 65.06 211 PRO A C 1
ATOM 1705 O O . PRO A 1 211 ? 12.219 16.558 10.748 1.00 65.06 211 PRO A O 1
ATOM 1708 N N . HIS A 1 212 ? 11.265 16.213 8.748 1.00 65.38 212 HIS A N 1
ATOM 1709 C CA . HIS A 1 212 ? 12.442 15.611 8.143 1.00 65.38 212 HIS A CA 1
ATOM 1710 C C . HIS A 1 212 ? 13.332 16.720 7.575 1.00 65.38 212 HIS A C 1
ATOM 1712 O O . HIS A 1 212 ? 12.874 17.627 6.877 1.00 65.38 212 HIS A O 1
ATOM 1718 N N . SER A 1 213 ? 14.610 16.697 7.947 1.00 49.31 213 SER A N 1
ATOM 1719 C CA . SER A 1 213 ? 15.581 17.758 7.687 1.00 49.31 213 SER A CA 1
ATOM 1720 C C . SER A 1 213 ? 15.895 17.887 6.192 1.00 49.31 213 SER A C 1
ATOM 1722 O O . SER A 1 213 ? 16.868 17.297 5.734 1.00 49.31 213 SER A O 1
ATOM 1724 N N . SER A 1 214 ? 15.059 18.588 5.418 1.00 49.09 214 SER A N 1
ATOM 1725 C CA . SER A 1 214 ? 15.382 19.221 4.113 1.00 49.09 214 SER A CA 1
ATOM 1726 C C . SER A 1 214 ? 14.159 19.574 3.262 1.00 49.09 214 SER A C 1
ATOM 1728 O O . SER A 1 214 ? 14.306 20.317 2.295 1.00 49.09 214 SER A O 1
ATOM 1730 N N . SER A 1 215 ? 12.956 19.097 3.583 1.00 48.16 215 SER A N 1
ATOM 1731 C CA . SER A 1 215 ? 11.767 19.474 2.817 1.00 48.16 215 SER A CA 1
ATOM 1732 C C . SER A 1 215 ? 11.313 20.884 3.198 1.00 48.16 215 SER A C 1
ATOM 1734 O O . SER A 1 215 ? 10.811 21.101 4.303 1.00 48.16 215 SER A O 1
ATOM 1736 N N . GLU A 1 216 ? 11.485 21.844 2.282 1.00 45.88 216 GLU A N 1
ATOM 1737 C CA . GLU A 1 216 ? 10.729 23.098 2.325 1.00 45.88 216 GLU A CA 1
ATOM 1738 C C . GLU A 1 216 ? 9.229 22.780 2.473 1.00 45.88 216 GLU A C 1
ATOM 1740 O O . GLU A 1 216 ? 8.763 21.782 1.911 1.00 45.88 216 GLU A O 1
ATOM 1745 N N . PRO A 1 217 ? 8.466 23.597 3.223 1.00 44.72 217 PRO A N 1
ATOM 1746 C CA . PRO A 1 217 ? 7.032 23.411 3.390 1.00 44.72 217 PRO A CA 1
ATOM 1747 C C . PRO A 1 217 ? 6.347 23.547 2.026 1.00 44.72 217 PRO A C 1
ATOM 1749 O O . PRO A 1 217 ? 6.049 24.645 1.555 1.00 44.72 217 PRO A O 1
ATOM 1752 N N . THR A 1 218 ? 6.127 22.414 1.368 1.00 48.59 218 THR A N 1
ATOM 1753 C CA . THR A 1 218 ? 5.365 22.323 0.129 1.00 48.59 218 THR A CA 1
ATOM 1754 C C . THR A 1 218 ? 3.906 22.527 0.490 1.00 48.59 218 THR A C 1
ATOM 1756 O O . THR A 1 218 ? 3.270 21.615 0.991 1.00 48.59 218 THR A O 1
ATOM 1759 N N . THR A 1 219 ? 3.405 23.744 0.247 1.00 50.28 219 THR A N 1
ATOM 1760 C CA . THR A 1 219 ? 2.000 24.175 0.399 1.00 50.28 219 THR A CA 1
ATOM 1761 C C . THR A 1 219 ? 1.391 23.951 1.793 1.00 50.28 219 THR A C 1
ATOM 1763 O O . THR A 1 219 ? 1.387 22.868 2.351 1.00 50.28 219 THR A O 1
ATOM 1766 N N . LYS A 1 220 ? 0.859 25.018 2.387 1.00 52.81 220 LYS A N 1
ATOM 1767 C CA . LYS A 1 220 ? 0.548 25.126 3.821 1.00 52.81 220 LYS A CA 1
ATOM 1768 C C . LYS A 1 220 ? -0.427 24.112 4.449 1.00 52.81 220 LYS A C 1
ATOM 1770 O O . LYS A 1 220 ? -0.553 24.178 5.666 1.00 52.81 220 LYS A O 1
ATOM 1775 N N . ASP A 1 221 ? -1.070 23.200 3.719 1.00 62.31 221 ASP A N 1
ATOM 1776 C CA . ASP A 1 221 ? -2.325 22.612 4.209 1.00 62.31 221 ASP A CA 1
ATOM 1777 C C . ASP A 1 221 ? -2.473 21.078 4.114 1.00 62.31 221 ASP A C 1
ATOM 1779 O O . ASP A 1 221 ? -3.473 20.569 4.614 1.00 62.31 221 ASP A O 1
ATOM 1783 N N . GLU A 1 222 ? -1.515 20.306 3.570 1.00 70.69 222 GLU A N 1
ATOM 1784 C CA . GLU A 1 222 ? -1.673 18.836 3.495 1.00 70.69 222 GLU A CA 1
ATOM 1785 C C . GLU A 1 222 ? -0.774 18.059 4.481 1.00 70.69 222 GLU A C 1
ATOM 1787 O O . GLU A 1 222 ? 0.449 18.237 4.469 1.00 70.69 222 GLU A O 1
ATOM 1792 N N . PRO A 1 223 ? -1.335 17.173 5.332 1.00 82.75 223 PRO A N 1
ATOM 1793 C CA . PRO A 1 223 ? -0.542 16.383 6.266 1.00 82.75 223 PRO A CA 1
ATOM 1794 C C . PRO A 1 223 ? 0.321 15.331 5.537 1.00 82.75 223 PRO A C 1
ATOM 1796 O O . PRO A 1 223 ? -0.136 14.709 4.576 1.00 82.75 223 PRO A O 1
ATOM 1799 N N . PRO A 1 224 ? 1.553 15.055 6.014 1.00 86.56 224 PRO A N 1
ATOM 1800 C CA . PRO A 1 224 ? 2.447 14.058 5.407 1.00 86.56 224 PRO A CA 1
ATOM 1801 C C . PRO A 1 224 ? 1.953 12.616 5.590 1.00 86.56 224 PRO A C 1
ATOM 1803 O O . PRO A 1 224 ? 2.436 11.698 4.928 1.00 86.56 224 PRO A O 1
ATOM 1806 N N . VAL A 1 225 ? 1.006 12.401 6.502 1.00 91.88 225 VAL A N 1
ATOM 1807 C CA . VAL A 1 225 ? 0.392 11.105 6.770 1.00 91.88 225 VAL A CA 1
ATOM 1808 C C . VAL A 1 225 ? -1.073 11.288 7.132 1.00 91.88 225 VAL A C 1
ATOM 1810 O O . VAL A 1 225 ? -1.420 12.236 7.832 1.00 91.88 225 VAL A O 1
ATOM 1813 N N . ARG A 1 226 ? -1.911 10.360 6.681 1.00 95.25 226 ARG A N 1
ATOM 1814 C CA . ARG A 1 226 ? -3.338 10.276 6.992 1.00 95.25 226 ARG A CA 1
ATOM 1815 C C . ARG A 1 226 ? -3.658 8.879 7.491 1.00 95.25 226 ARG A C 1
ATOM 1817 O O . ARG A 1 226 ? -3.174 7.900 6.920 1.00 95.25 226 ARG A O 1
ATOM 1824 N N . LEU A 1 227 ? -4.469 8.779 8.539 1.00 97.25 227 LEU A N 1
ATOM 1825 C CA . LEU A 1 227 ? -4.887 7.498 9.111 1.00 97.25 227 LEU A CA 1
ATOM 1826 C C . LEU A 1 227 ? -6.403 7.448 9.216 1.00 97.25 227 LEU A C 1
ATOM 1828 O O . LEU A 1 227 ? -7.010 8.163 10.011 1.00 97.25 227 LEU A O 1
ATOM 1832 N N . LEU A 1 228 ? -7.001 6.549 8.441 1.00 98.44 228 LEU A N 1
ATOM 1833 C CA . LEU A 1 228 ? -8.439 6.342 8.378 1.00 98.44 228 LEU A CA 1
ATOM 1834 C C . LEU A 1 228 ? -8.801 4.921 8.811 1.00 98.44 228 LEU A C 1
ATOM 1836 O O . LEU A 1 228 ? -8.026 3.982 8.637 1.00 98.44 228 LEU A O 1
ATOM 1840 N N . SER A 1 229 ? -10.000 4.736 9.357 1.00 98.44 229 SER A N 1
ATOM 1841 C CA . SER A 1 229 ? -10.587 3.413 9.596 1.00 98.44 229 SER A CA 1
ATOM 1842 C C . SER A 1 229 ? -11.928 3.269 8.898 1.00 98.44 229 SER A C 1
ATOM 1844 O O . SER A 1 229 ? -12.758 4.173 8.962 1.00 98.44 229 SER A O 1
ATOM 1846 N N . LEU A 1 230 ? -12.150 2.114 8.272 1.00 98.25 230 LEU A N 1
ATOM 1847 C CA . LEU A 1 230 ? -13.403 1.784 7.599 1.00 98.25 230 LEU A CA 1
ATOM 1848 C C . LEU A 1 230 ? -14.289 0.935 8.517 1.00 98.25 230 LEU A C 1
ATOM 1850 O O . LEU A 1 230 ? -13.953 -0.202 8.870 1.00 98.25 230 LEU A O 1
ATOM 1854 N N . ILE A 1 231 ? -15.443 1.478 8.899 1.00 97.25 231 ILE A N 1
ATOM 1855 C CA . ILE A 1 231 ? -16.399 0.806 9.783 1.00 97.25 231 ILE A CA 1
ATOM 1856 C C . ILE A 1 231 ? -16.950 -0.445 9.085 1.00 97.25 231 ILE A C 1
ATOM 1858 O O . ILE A 1 231 ? -17.237 -0.446 7.888 1.00 97.25 231 ILE A O 1
ATOM 1862 N N . ARG A 1 232 ? -17.069 -1.547 9.839 1.00 94.69 232 ARG A N 1
ATOM 1863 C CA . ARG A 1 232 ? -17.372 -2.919 9.366 1.00 94.69 232 ARG A CA 1
ATOM 1864 C C . ARG A 1 232 ? -16.371 -3.556 8.411 1.00 94.69 232 ARG A C 1
ATOM 1866 O O . ARG A 1 232 ? -16.547 -4.744 8.109 1.00 94.69 232 ARG A O 1
ATOM 1873 N N . ALA A 1 233 ? -15.346 -2.843 7.950 1.00 95.12 233 ALA A N 1
ATOM 1874 C CA . ALA A 1 233 ? -14.350 -3.454 7.091 1.00 95.12 233 ALA A CA 1
ATOM 1875 C C . ALA A 1 233 ? -13.639 -4.582 7.840 1.00 95.12 233 ALA A C 1
ATOM 1877 O O . ALA A 1 233 ? -13.341 -4.497 9.034 1.00 95.12 233 ALA A O 1
ATOM 1878 N N . ARG A 1 234 ? -13.389 -5.667 7.115 1.00 93.25 234 ARG A N 1
ATOM 1879 C CA . ARG A 1 234 ? -12.550 -6.777 7.553 1.00 93.25 234 ARG A CA 1
ATOM 1880 C C . ARG A 1 234 ? -11.221 -6.682 6.833 1.00 93.25 234 ARG A C 1
ATOM 1882 O O . ARG A 1 234 ? -11.124 -6.034 5.798 1.00 93.25 234 ARG A O 1
ATOM 1889 N N . HIS A 1 235 ? -10.257 -7.462 7.295 1.00 94.00 235 HIS A N 1
ATOM 1890 C CA . HIS A 1 235 ? -8.979 -7.585 6.609 1.00 94.00 235 HIS A CA 1
ATOM 1891 C C . HIS A 1 235 ? -9.108 -7.944 5.123 1.00 94.00 235 HIS A C 1
ATOM 1893 O O . HIS A 1 235 ? -8.421 -7.396 4.270 1.00 94.00 235 HIS A O 1
ATOM 1899 N N . THR A 1 236 ? -10.063 -8.812 4.787 1.00 92.44 236 THR A N 1
ATOM 1900 C CA . THR A 1 236 ? -10.345 -9.214 3.403 1.00 92.44 236 THR A CA 1
ATOM 1901 C C . THR A 1 236 ? -11.160 -8.192 2.604 1.00 92.44 236 THR A C 1
ATOM 1903 O O . THR A 1 236 ? -11.393 -8.426 1.427 1.00 92.44 236 THR A O 1
ATOM 1906 N N . SER A 1 237 ? -11.648 -7.104 3.213 1.00 93.88 237 SER A N 1
ATOM 1907 C CA . SER A 1 237 ? -12.406 -6.054 2.507 1.00 93.88 237 SER A CA 1
ATOM 1908 C C . SER A 1 237 ? -11.531 -5.223 1.564 1.00 93.88 237 SER A C 1
ATOM 1910 O O . SER A 1 237 ? -12.060 -4.539 0.699 1.00 93.88 237 SER A O 1
ATOM 1912 N N . PHE A 1 238 ? -10.211 -5.292 1.733 1.00 95.69 238 PHE A N 1
ATOM 1913 C CA . PHE A 1 238 ? -9.211 -4.572 0.945 1.00 95.69 238 PHE A CA 1
ATOM 1914 C C . PHE A 1 238 ? -8.694 -5.383 -0.255 1.00 95.69 238 PHE A C 1
ATOM 1916 O O . PHE A 1 238 ? -7.673 -5.039 -0.841 1.00 95.69 238 PHE A O 1
ATOM 1923 N N . SER A 1 239 ? -9.365 -6.483 -0.608 1.00 92.56 239 SER A N 1
ATOM 1924 C CA . SER A 1 239 ? -9.010 -7.316 -1.755 1.00 92.56 239 SER A CA 1
ATOM 1925 C C . SER A 1 239 ? -10.242 -7.770 -2.529 1.00 92.56 239 SER A C 1
ATOM 1927 O O . SER A 1 239 ? -11.372 -7.734 -2.035 1.00 92.56 239 SER A O 1
ATOM 1929 N N . ASP A 1 240 ? -10.012 -8.295 -3.730 1.00 90.94 240 ASP A N 1
ATOM 1930 C CA . ASP A 1 240 ? -11.074 -8.820 -4.591 1.00 90.94 240 ASP A CA 1
ATOM 1931 C C . ASP A 1 240 ? -11.731 -10.094 -4.044 1.00 90.94 240 ASP A C 1
ATOM 1933 O O . ASP A 1 240 ? -12.696 -10.587 -4.626 1.00 90.94 240 ASP A O 1
ATOM 1937 N N . ALA A 1 241 ? -11.258 -10.642 -2.916 1.00 86.56 241 ALA A N 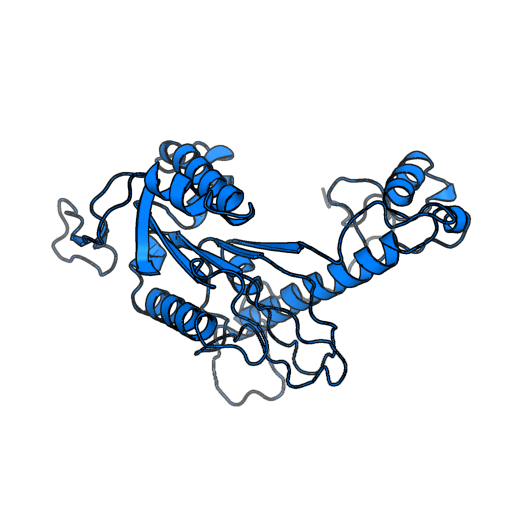1
ATOM 1938 C CA . ALA A 1 241 ? -11.776 -11.881 -2.337 1.00 86.56 241 ALA A CA 1
ATOM 1939 C C . ALA A 1 241 ? -13.302 -11.847 -2.152 1.00 86.56 241 ALA A C 1
ATOM 1941 O O . ALA A 1 241 ? -13.981 -12.843 -2.395 1.00 86.56 241 ALA A O 1
ATOM 1942 N N . GLY A 1 242 ? -13.848 -10.697 -1.760 1.00 82.81 242 GLY A N 1
ATOM 1943 C CA . GLY A 1 242 ? -15.281 -10.523 -1.558 1.00 82.81 242 GLY A CA 1
ATOM 1944 C C . GLY A 1 242 ? -16.124 -10.511 -2.839 1.00 82.81 242 GLY A C 1
ATOM 1945 O O . GLY A 1 242 ? -17.288 -10.910 -2.799 1.00 82.81 242 GLY A O 1
ATOM 1946 N N . ILE A 1 243 ? -15.537 -10.106 -3.972 1.00 85.69 243 ILE A N 1
ATOM 1947 C CA . ILE A 1 243 ? -16.183 -10.133 -5.295 1.00 85.69 243 ILE A CA 1
ATOM 1948 C C . ILE A 1 243 ? -15.977 -11.497 -5.968 1.00 85.69 243 ILE A C 1
ATOM 1950 O O . ILE A 1 243 ? -16.916 -12.055 -6.533 1.00 85.69 243 ILE A O 1
ATOM 1954 N N . LEU A 1 244 ? -14.764 -12.053 -5.888 1.00 85.50 244 LEU A N 1
ATOM 1955 C CA . LEU A 1 244 ? -14.402 -13.335 -6.502 1.00 85.50 244 LEU A CA 1
ATOM 1956 C C . LEU A 1 244 ? -15.089 -14.525 -5.826 1.00 85.50 244 LEU A C 1
ATOM 1958 O O . LEU A 1 244 ? -15.418 -15.508 -6.490 1.00 85.50 244 LEU A O 1
ATOM 1962 N N . PHE A 1 245 ? -15.341 -14.433 -4.518 1.00 83.12 245 PHE A N 1
ATOM 1963 C CA . PHE A 1 245 ? -16.021 -15.468 -3.744 1.00 83.12 245 PHE A CA 1
ATOM 1964 C C . PHE A 1 245 ? -17.306 -14.911 -3.120 1.00 83.12 245 PHE A C 1
ATOM 1966 O O . PHE A 1 245 ? -17.358 -14.675 -1.909 1.00 83.12 245 PHE A O 1
ATOM 1973 N N . PRO A 1 246 ? -18.383 -14.731 -3.912 1.00 71.69 246 PRO A N 1
ATOM 1974 C CA . PRO A 1 246 ? -19.589 -14.018 -3.493 1.00 71.69 246 PRO A CA 1
ATOM 1975 C C . PRO A 1 246 ? -20.507 -14.851 -2.573 1.00 71.69 246 PRO A C 1
ATOM 1977 O O . PRO A 1 246 ? -21.733 -14.722 -2.600 1.00 71.69 246 PRO A O 1
ATOM 1980 N N . TRP A 1 247 ? -19.942 -15.738 -1.753 1.00 73.19 247 TRP A N 1
ATOM 1981 C CA . TRP A 1 247 ? -20.683 -16.562 -0.805 1.00 73.19 247 TRP A CA 1
ATOM 1982 C C . TRP A 1 247 ? -20.538 -16.019 0.619 1.00 73.19 247 TRP A C 1
ATOM 1984 O O . TRP A 1 247 ? -19.445 -15.753 1.114 1.00 73.19 247 TRP A O 1
ATOM 1994 N N . GLY A 1 248 ? -21.665 -15.895 1.320 1.00 67.00 248 GLY A N 1
ATOM 1995 C CA . GLY A 1 248 ? -21.705 -15.460 2.717 1.00 67.00 248 GLY A CA 1
ATOM 1996 C C . GLY A 1 248 ? -21.871 -13.950 2.908 1.00 67.00 248 GLY A C 1
ATOM 1997 O O . GLY A 1 248 ? -22.121 -13.191 1.976 1.00 67.00 248 GLY A O 1
ATOM 1998 N N . LYS A 1 249 ? -21.792 -13.509 4.171 1.00 61.25 249 LYS A N 1
ATOM 1999 C CA . LYS A 1 249 ? -22.122 -12.127 4.568 1.00 61.25 249 LYS A CA 1
ATOM 2000 C C . LYS A 1 249 ? -21.126 -11.072 4.066 1.00 61.25 249 LYS A C 1
ATOM 2002 O O . LYS A 1 249 ? -21.506 -9.917 3.990 1.00 61.25 249 LYS A O 1
ATOM 2007 N N . GLY A 1 250 ? -19.890 -11.454 3.734 1.00 62.06 250 GLY A N 1
ATOM 2008 C CA . GLY A 1 250 ? -18.855 -10.508 3.290 1.00 62.06 250 GLY A CA 1
ATOM 2009 C C . GLY A 1 250 ? -19.076 -9.957 1.878 1.00 62.06 250 GLY A C 1
ATOM 2010 O O . GLY A 1 250 ? -18.724 -8.813 1.619 1.00 62.06 250 GLY A O 1
ATOM 2011 N N . ALA A 1 251 ? -19.723 -10.723 0.995 1.00 70.12 251 ALA A N 1
ATOM 2012 C CA . ALA A 1 251 ? -19.876 -10.368 -0.417 1.00 70.12 251 ALA A CA 1
ATOM 2013 C C . ALA A 1 251 ? -20.718 -9.104 -0.657 1.00 70.12 251 ALA A C 1
ATOM 2015 O O . ALA A 1 251 ? -20.477 -8.374 -1.612 1.00 70.12 251 ALA A O 1
ATOM 2016 N N . ARG A 1 252 ? -21.701 -8.828 0.213 1.00 76.62 252 ARG A N 1
ATOM 2017 C CA . ARG A 1 252 ? -22.626 -7.694 0.042 1.00 76.62 252 ARG A CA 1
ATOM 2018 C C . ARG A 1 252 ? -21.939 -6.344 0.205 1.00 76.62 252 ARG A C 1
ATOM 2020 O O . ARG A 1 252 ? -22.170 -5.451 -0.598 1.00 76.62 252 ARG A O 1
ATOM 2027 N N . ASP A 1 253 ? -21.075 -6.235 1.207 1.00 89.81 253 ASP A N 1
ATOM 2028 C CA . ASP A 1 253 ? -20.436 -4.964 1.555 1.00 89.81 253 ASP A CA 1
ATOM 2029 C C . ASP A 1 253 ? -19.107 -4.771 0.805 1.00 89.81 253 ASP A C 1
ATOM 2031 O O . ASP A 1 253 ? -18.526 -3.693 0.826 1.00 89.81 253 ASP A O 1
ATOM 2035 N N . SER A 1 254 ? -18.621 -5.803 0.105 1.00 89.81 254 SER A N 1
ATOM 2036 C CA . SER A 1 254 ? -17.324 -5.774 -0.586 1.00 89.81 254 SER A CA 1
ATOM 2037 C C . SER A 1 254 ? -17.246 -4.681 -1.647 1.00 89.81 254 SER A C 1
ATOM 2039 O O . SER A 1 254 ? -16.244 -3.982 -1.728 1.00 89.81 254 SER A O 1
ATOM 2041 N N . GLN A 1 255 ? -18.321 -4.480 -2.414 1.00 90.56 255 GLN A N 1
ATOM 2042 C CA . GLN A 1 255 ? -18.362 -3.409 -3.408 1.00 90.56 255 GLN A CA 1
ATOM 2043 C C . GLN A 1 255 ? -18.343 -2.020 -2.757 1.00 90.56 255 GLN A C 1
ATOM 2045 O O . GLN A 1 255 ? -17.713 -1.114 -3.287 1.00 90.56 255 GLN A O 1
ATOM 2050 N N . ILE A 1 256 ? -18.988 -1.862 -1.594 1.00 94.44 256 ILE A N 1
ATOM 2051 C CA . ILE A 1 256 ? -18.975 -0.601 -0.844 1.00 94.44 256 ILE A CA 1
ATOM 2052 C C . ILE A 1 256 ? -17.540 -0.277 -0.424 1.00 94.44 256 ILE A C 1
ATOM 2054 O O . ILE A 1 256 ? -17.051 0.811 -0.712 1.00 94.44 256 ILE A O 1
ATOM 2058 N N . PHE A 1 257 ? -16.840 -1.234 0.193 1.00 95.94 257 PHE A N 1
ATOM 2059 C CA . PHE A 1 257 ? -15.460 -1.020 0.628 1.00 95.94 257 PHE A CA 1
ATOM 2060 C C . PHE A 1 257 ? -14.517 -0.740 -0.536 1.00 95.94 257 PHE A C 1
ATOM 2062 O O . PHE A 1 257 ? -13.733 0.196 -0.447 1.00 95.94 257 PHE A O 1
ATOM 2069 N N . LEU A 1 258 ? -14.608 -1.498 -1.630 1.00 95.06 258 LEU A N 1
ATOM 2070 C CA . LEU A 1 258 ? -13.745 -1.282 -2.791 1.00 95.06 258 LEU A CA 1
ATOM 2071 C C . LEU A 1 258 ? -13.987 0.083 -3.441 1.00 95.06 258 LEU A C 1
ATOM 2073 O O . LEU A 1 258 ? -13.021 0.731 -3.828 1.00 95.06 258 LEU A O 1
ATOM 2077 N N . ASN A 1 259 ? -15.235 0.561 -3.491 1.00 95.62 259 ASN A N 1
ATOM 2078 C CA . ASN A 1 259 ? -15.532 1.912 -3.967 1.00 95.62 259 ASN A CA 1
ATOM 2079 C C . ASN A 1 259 ? -14.910 2.975 -3.053 1.00 95.62 259 ASN A C 1
ATOM 2081 O O . ASN A 1 259 ? -14.190 3.835 -3.546 1.00 95.62 259 ASN A O 1
ATOM 2085 N N . VAL A 1 260 ? -15.115 2.881 -1.734 1.00 97.81 260 VAL A N 1
ATOM 2086 C CA . VAL A 1 260 ? -14.553 3.843 -0.766 1.00 97.81 260 VAL A CA 1
ATOM 2087 C C . VAL A 1 260 ? -13.021 3.837 -0.802 1.00 97.81 260 VAL A C 1
ATOM 2089 O O . VAL A 1 260 ? -12.401 4.895 -0.855 1.00 97.81 260 VAL A O 1
ATOM 2092 N N . ILE A 1 261 ? -12.394 2.656 -0.825 1.00 97.69 261 ILE A N 1
ATOM 2093 C CA . ILE A 1 261 ? -10.936 2.512 -0.936 1.00 97.69 261 ILE A CA 1
ATOM 2094 C C . ILE A 1 261 ? -10.442 3.122 -2.247 1.00 97.69 261 ILE A C 1
ATOM 2096 O O . ILE A 1 261 ? -9.445 3.838 -2.230 1.00 97.69 261 ILE A O 1
ATOM 2100 N N . ASN A 1 262 ? -11.123 2.868 -3.367 1.00 96.75 262 ASN A N 1
ATOM 2101 C CA . ASN A 1 262 ? -10.744 3.414 -4.665 1.00 96.75 262 ASN A CA 1
ATOM 2102 C C . ASN A 1 262 ? -10.879 4.942 -4.710 1.00 96.75 262 ASN A C 1
ATOM 2104 O O . ASN A 1 262 ? -9.972 5.603 -5.206 1.00 96.75 262 ASN A O 1
ATOM 2108 N N . GLU A 1 263 ? -11.967 5.503 -4.181 1.00 97.06 263 GLU A N 1
ATOM 2109 C CA . GLU A 1 263 ? -12.190 6.953 -4.120 1.00 97.06 263 GLU A CA 1
ATOM 2110 C C . GLU A 1 263 ? -11.129 7.643 -3.255 1.00 97.06 263 GLU A C 1
ATOM 2112 O O . GLU A 1 263 ? -10.483 8.588 -3.710 1.00 97.06 263 GLU A O 1
ATOM 2117 N N . LEU A 1 264 ? -10.875 7.126 -2.047 1.00 97.50 264 LEU A N 1
ATOM 2118 C CA . LEU A 1 264 ? -9.840 7.650 -1.149 1.00 97.50 264 LEU A CA 1
ATOM 2119 C C . LEU A 1 264 ? -8.436 7.500 -1.744 1.00 97.50 264 LEU A C 1
ATOM 2121 O O . LEU A 1 264 ? -7.633 8.422 -1.663 1.00 97.50 264 LEU A O 1
ATOM 2125 N N . SER A 1 265 ? -8.135 6.351 -2.354 1.00 96.94 265 SER A N 1
ATOM 2126 C CA . SER A 1 265 ? -6.815 6.097 -2.938 1.00 96.94 265 SER A CA 1
ATOM 2127 C C . SER A 1 265 ? -6.579 6.975 -4.160 1.00 96.94 265 SER A C 1
ATOM 2129 O O . SER A 1 265 ? -5.528 7.589 -4.264 1.00 96.94 265 SER A O 1
ATOM 2131 N N . SER A 1 266 ? -7.549 7.074 -5.070 1.00 96.00 266 SER A N 1
ATOM 2132 C CA . SER A 1 266 ? -7.398 7.862 -6.299 1.00 96.00 266 SER A CA 1
ATOM 2133 C C . SER A 1 266 ? -7.268 9.350 -5.987 1.00 96.00 266 SER A C 1
ATOM 2135 O O . SER A 1 266 ? -6.325 9.980 -6.454 1.00 96.00 266 SER A O 1
ATOM 2137 N N . SER A 1 267 ? -8.137 9.885 -5.121 1.00 95.81 267 SER A N 1
ATOM 2138 C CA . SER A 1 267 ? -8.077 11.299 -4.720 1.00 95.81 267 SER A CA 1
ATOM 2139 C C . SER A 1 267 ? -6.823 11.650 -3.916 1.00 95.81 267 SER A C 1
ATOM 2141 O O . SER A 1 267 ? -6.369 12.785 -3.976 1.00 95.81 267 SER A O 1
ATOM 2143 N N . PHE A 1 268 ? -6.228 10.688 -3.200 1.00 94.88 268 PHE A N 1
ATOM 2144 C CA . PHE A 1 268 ? -4.944 10.873 -2.513 1.00 94.88 268 PHE A CA 1
ATOM 2145 C C . PHE A 1 268 ? -3.750 10.946 -3.473 1.00 94.88 268 PHE A C 1
ATOM 2147 O O . PHE A 1 268 ? -2.754 11.598 -3.173 1.00 94.88 268 PHE A O 1
ATOM 2154 N N . LEU A 1 269 ? -3.820 10.244 -4.607 1.00 92.88 269 LEU A N 1
ATOM 2155 C CA . LEU A 1 269 ? -2.765 10.270 -5.624 1.00 92.88 269 LEU A CA 1
ATOM 2156 C C . LEU A 1 269 ? -2.875 11.489 -6.551 1.00 92.88 269 LEU A C 1
ATOM 2158 O O . LEU A 1 269 ? -1.908 11.827 -7.239 1.00 92.88 269 LEU A O 1
ATOM 2162 N N . GLU A 1 270 ? -4.044 12.125 -6.594 1.00 88.75 270 GLU A N 1
ATOM 2163 C CA . GLU A 1 270 ? -4.291 13.363 -7.325 1.00 88.75 270 GLU A CA 1
ATOM 2164 C C . GLU A 1 270 ? -3.790 14.579 -6.527 1.00 88.75 270 GLU A C 1
ATOM 2166 O O . GLU A 1 270 ? -3.765 14.599 -5.300 1.00 88.75 270 GLU A O 1
ATOM 2171 N N . SER A 1 271 ? -3.320 15.610 -7.229 1.00 73.06 271 SER A N 1
ATOM 2172 C CA . SER A 1 271 ? -2.791 16.816 -6.589 1.00 73.06 271 SER A CA 1
ATOM 2173 C C . SER A 1 271 ? -3.906 17.804 -6.245 1.00 73.06 271 SER A C 1
ATOM 2175 O O . SER A 1 271 ? -4.680 18.160 -7.130 1.00 73.06 271 SER A O 1
ATOM 2177 N N . GLY A 1 272 ? -3.885 18.373 -5.038 1.00 75.94 272 GLY A N 1
ATOM 2178 C CA . GLY A 1 272 ? -4.767 19.475 -4.638 1.00 75.94 272 GLY A CA 1
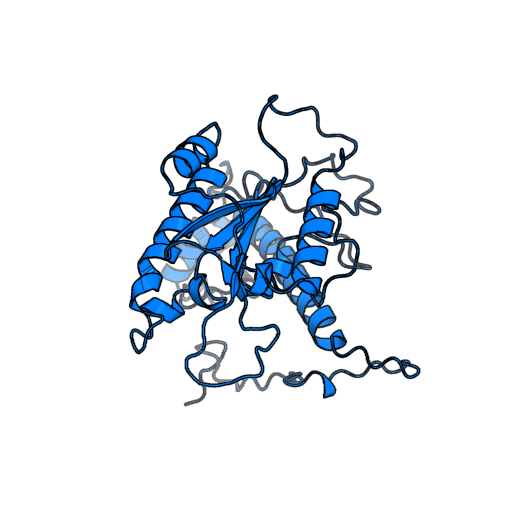ATOM 2179 C C . GLY A 1 272 ? -5.787 19.062 -3.580 1.00 75.94 272 GLY A C 1
ATOM 2180 O O . GLY A 1 272 ? -5.540 18.155 -2.793 1.00 75.94 272 GLY A O 1
ATOM 2181 N N . ASP A 1 273 ? -6.936 19.735 -3.561 1.00 81.62 273 ASP A N 1
ATOM 2182 C CA . ASP A 1 273 ? -7.962 19.566 -2.518 1.00 81.62 273 ASP A CA 1
ATOM 2183 C C . ASP A 1 273 ? -8.913 18.373 -2.775 1.00 81.62 273 ASP A C 1
ATOM 2185 O O . ASP A 1 273 ? -9.941 18.229 -2.105 1.00 81.62 273 ASP A O 1
ATOM 2189 N N . ASP A 1 274 ? -8.606 17.513 -3.753 1.00 89.00 274 ASP A N 1
ATOM 2190 C CA . ASP A 1 274 ? -9.490 16.424 -4.189 1.00 89.00 274 ASP A CA 1
ATOM 2191 C C . ASP A 1 274 ? -9.703 15.370 -3.097 1.00 89.00 274 ASP A C 1
ATOM 2193 O O . ASP A 1 274 ? -10.813 14.842 -2.958 1.00 89.00 274 ASP A O 1
ATOM 2197 N N . PHE A 1 275 ? -8.694 15.121 -2.255 1.00 93.38 275 PHE A N 1
ATOM 2198 C CA . PHE A 1 275 ? -8.828 14.219 -1.112 1.00 93.38 275 PHE A CA 1
ATOM 2199 C C . PHE A 1 275 ? -9.840 14.735 -0.083 1.00 93.38 275 PHE A C 1
ATOM 2201 O O . PHE A 1 275 ? -10.748 14.006 0.312 1.00 93.38 275 PHE A O 1
ATOM 2208 N N . GLU A 1 276 ? -9.739 16.004 0.320 1.00 93.25 276 GLU A N 1
ATOM 2209 C CA . GLU A 1 276 ? -10.658 16.604 1.299 1.00 93.25 276 GLU A CA 1
ATOM 2210 C C . GLU A 1 276 ? -12.084 16.685 0.754 1.00 93.25 276 GLU A C 1
ATOM 2212 O O . GLU A 1 276 ? -13.055 16.415 1.462 1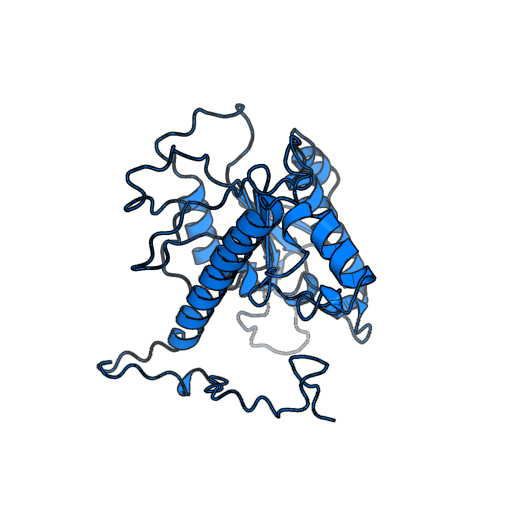.00 93.25 276 GLU A O 1
ATOM 2217 N N . ARG A 1 277 ? -12.228 16.996 -0.538 1.00 94.25 277 ARG A N 1
ATOM 2218 C CA . ARG A 1 277 ? -13.526 16.980 -1.214 1.00 94.25 277 ARG A CA 1
ATOM 2219 C C . ARG A 1 277 ? -14.138 15.581 -1.237 1.00 94.25 277 ARG A C 1
ATOM 2221 O O . ARG A 1 277 ? -15.343 15.448 -1.021 1.00 94.25 277 ARG A O 1
ATOM 2228 N N . THR A 1 278 ? -13.325 14.564 -1.508 1.00 96.38 278 THR A N 1
ATOM 2229 C CA . THR A 1 278 ? -13.754 13.161 -1.490 1.00 96.38 278 THR A CA 1
ATOM 2230 C C . THR A 1 278 ? -14.184 12.765 -0.085 1.00 96.38 278 THR A C 1
ATOM 2232 O O . THR A 1 278 ? -15.296 12.276 0.101 1.00 96.38 278 THR A O 1
ATOM 2235 N N . LEU A 1 279 ? -13.370 13.078 0.925 1.00 95.50 279 LEU A N 1
ATOM 2236 C CA . LEU A 1 279 ? -13.668 12.800 2.326 1.00 95.50 279 LEU A CA 1
ATOM 2237 C C . LEU A 1 279 ? -14.960 13.491 2.794 1.00 95.50 279 LEU A C 1
ATOM 2239 O O . LEU A 1 279 ? -15.773 12.863 3.465 1.00 95.50 279 LEU A O 1
ATOM 2243 N N . ALA A 1 280 ? -15.205 14.737 2.378 1.00 94.94 280 ALA A N 1
ATOM 2244 C CA . ALA A 1 280 ? -16.441 15.468 2.670 1.00 94.94 280 ALA A CA 1
ATOM 2245 C C . ALA A 1 280 ? -17.690 14.881 1.981 1.00 94.94 280 ALA A C 1
ATOM 2247 O O . ALA A 1 280 ? -18.812 15.126 2.429 1.00 94.94 280 ALA A O 1
ATOM 2248 N N . GLY A 1 281 ? -17.512 14.137 0.885 1.00 96.38 281 GLY A N 1
ATOM 2249 C CA . GLY A 1 281 ? -18.580 13.399 0.209 1.00 96.38 281 GLY A CA 1
ATOM 2250 C C . GLY A 1 281 ? -18.904 12.049 0.856 1.00 96.38 281 GLY A C 1
ATOM 2251 O O . GLY A 1 281 ? -19.988 11.510 0.625 1.00 96.38 281 GLY A O 1
ATOM 2252 N N . LEU A 1 282 ? -17.992 11.514 1.672 1.00 96.88 282 LEU A N 1
ATOM 2253 C CA . LEU A 1 282 ? -18.161 10.260 2.401 1.00 96.88 282 LEU A CA 1
ATOM 2254 C C . LEU A 1 282 ? -18.864 10.482 3.746 1.00 96.88 282 LEU A C 1
ATOM 2256 O O . LEU A 1 282 ? -18.905 11.582 4.298 1.00 96.88 282 LEU A O 1
ATOM 2260 N N . HIS A 1 283 ? -19.415 9.407 4.310 1.00 97.31 283 HIS A N 1
ATOM 2261 C CA . HIS A 1 283 ? -20.026 9.454 5.635 1.00 97.31 283 HIS A CA 1
ATOM 2262 C C . HIS A 1 283 ? -18.948 9.325 6.724 1.00 97.31 283 HIS A C 1
ATOM 2264 O O . HIS A 1 283 ? -18.632 8.233 7.201 1.00 97.31 283 HIS A O 1
ATOM 2270 N N . VAL A 1 284 ? -18.353 10.464 7.084 1.00 97.50 284 VAL A N 1
ATOM 2271 C CA . VAL A 1 284 ? -17.356 10.566 8.159 1.00 97.50 284 VAL A CA 1
ATOM 2272 C C . VAL A 1 284 ? -18.049 10.625 9.520 1.00 97.50 284 VAL A C 1
ATOM 2274 O O . VAL A 1 284 ? -19.024 11.360 9.697 1.00 97.50 284 VAL A O 1
ATOM 2277 N N . ARG A 1 285 ? -17.554 9.859 10.498 1.00 96.56 285 ARG A N 1
ATOM 2278 C CA . ARG A 1 285 ? -18.111 9.798 11.857 1.00 96.56 285 ARG A CA 1
ATOM 2279 C C . ARG A 1 285 ? -17.029 9.885 12.928 1.00 96.56 285 ARG A C 1
ATOM 2281 O O . ARG A 1 285 ? -15.895 9.460 12.717 1.00 96.56 285 ARG A O 1
ATOM 2288 N N . ASP A 1 286 ? -17.435 10.363 14.101 1.00 96.88 286 ASP A N 1
ATOM 2289 C CA . ASP A 1 286 ? -16.628 10.273 15.316 1.00 96.88 286 ASP A CA 1
ATOM 2290 C C . ASP A 1 286 ? -16.462 8.813 15.760 1.00 96.88 286 ASP A C 1
ATOM 2292 O O . ASP A 1 286 ? -17.336 7.961 15.549 1.00 96.88 286 ASP A O 1
ATOM 2296 N N . GLU A 1 287 ? -15.344 8.533 16.427 1.00 96.19 287 GLU A N 1
ATOM 2297 C CA . GLU A 1 287 ? -15.070 7.219 16.994 1.00 96.19 287 GLU A CA 1
ATOM 2298 C C . GLU A 1 287 ? -16.011 6.921 18.175 1.00 96.19 287 GLU A C 1
ATOM 2300 O O . GLU A 1 287 ? -15.835 7.411 19.290 1.00 96.19 287 GLU A O 1
ATOM 2305 N N . GLU A 1 288 ? -17.014 6.071 17.943 1.00 96.50 288 GLU A N 1
ATOM 2306 C CA . GLU A 1 288 ? -17.925 5.583 18.980 1.00 96.50 288 GLU A CA 1
ATOM 2307 C C . GLU A 1 288 ? -17.928 4.050 19.002 1.00 96.50 288 GLU A C 1
ATOM 2309 O O . GLU A 1 288 ? -18.290 3.398 18.021 1.00 96.50 288 GLU A O 1
ATOM 2314 N N . ILE A 1 289 ? -17.545 3.450 20.133 1.00 94.00 289 ILE A N 1
ATOM 2315 C CA . ILE A 1 289 ? -17.466 1.993 20.304 1.00 94.00 289 ILE A CA 1
ATOM 2316 C C . ILE A 1 289 ? -18.666 1.496 21.110 1.00 94.00 289 ILE A C 1
ATOM 2318 O O . ILE A 1 289 ? -18.943 1.980 22.207 1.00 94.00 289 ILE A O 1
ATOM 2322 N N . LYS A 1 290 ? -19.334 0.448 20.619 1.00 92.69 290 LYS A N 1
ATOM 2323 C CA . LYS A 1 290 ? -20.346 -0.298 21.377 1.00 92.69 290 LYS A CA 1
ATOM 2324 C C . LYS A 1 290 ? -19.942 -1.752 21.579 1.00 92.69 290 LYS A C 1
ATOM 2326 O O . LYS A 1 290 ? -19.223 -2.344 20.777 1.00 92.69 290 LYS A O 1
ATOM 2331 N N . GLN A 1 291 ? -20.479 -2.343 22.641 1.00 88.56 291 GLN A N 1
ATOM 2332 C CA . GLN A 1 291 ? -20.423 -3.784 22.853 1.00 88.56 291 GLN A CA 1
ATOM 2333 C C . GLN A 1 291 ? -21.422 -4.472 21.919 1.00 88.56 291 GLN A C 1
ATOM 2335 O O . GLN A 1 291 ? -22.605 -4.114 21.851 1.00 88.56 291 GLN A O 1
ATOM 2340 N N . LYS A 1 292 ? -20.952 -5.483 21.206 1.00 79.69 292 LYS A N 1
ATOM 2341 C CA . LYS A 1 292 ? -21.753 -6.396 20.416 1.00 79.69 292 LYS A CA 1
ATOM 2342 C C . LYS A 1 292 ? -22.588 -7.210 21.394 1.00 79.69 292 LYS A C 1
ATOM 2344 O O . LYS A 1 292 ? -22.077 -8.013 22.168 1.00 79.69 292 LYS A O 1
ATOM 2349 N N . LYS A 1 293 ? -23.899 -6.968 21.399 1.00 66.25 293 LYS A N 1
ATOM 2350 C CA . LYS A 1 293 ? -24.838 -7.799 22.157 1.00 66.25 293 LYS A CA 1
ATOM 2351 C C . LYS A 1 293 ? -24.911 -9.167 21.488 1.00 66.25 293 LYS A C 1
ATOM 2353 O O . LYS A 1 293 ? -25.765 -9.388 20.632 1.00 66.25 293 LYS A O 1
ATOM 2358 N N . ASP A 1 294 ? -24.031 -10.077 21.878 1.00 56.69 294 ASP A N 1
ATOM 2359 C CA . ASP A 1 294 ? -24.225 -11.484 21.571 1.00 56.69 294 ASP A CA 1
ATOM 2360 C C . ASP A 1 294 ? -25.386 -11.991 22.431 1.00 56.69 294 ASP A C 1
ATOM 2362 O O . ASP A 1 294 ? -25.328 -12.059 23.661 1.00 56.69 294 ASP A O 1
ATOM 2366 N N . ILE A 1 295 ? -26.499 -12.289 21.764 1.00 47.44 295 ILE A N 1
ATOM 2367 C CA . ILE A 1 295 ? -27.693 -12.865 22.376 1.00 47.44 295 ILE A CA 1
ATOM 2368 C C . ILE A 1 295 ? -27.308 -14.265 22.884 1.00 47.44 295 ILE A C 1
ATOM 2370 O O . ILE A 1 295 ? -27.353 -15.235 22.134 1.00 47.44 295 ILE A O 1
ATOM 2374 N N . GLY A 1 296 ? -26.902 -14.371 24.154 1.00 51.66 296 GLY A N 1
ATOM 2375 C CA . GLY A 1 296 ? -26.866 -15.641 24.889 1.00 51.66 296 GLY A CA 1
ATOM 2376 C C . GLY A 1 296 ? -25.537 -16.106 25.496 1.00 51.66 296 GLY A C 1
ATOM 2377 O O . GLY A 1 296 ? -25.523 -17.198 26.060 1.00 51.66 296 GLY A O 1
ATOM 2378 N N . LYS A 1 297 ? -24.434 -15.344 25.445 1.00 49.84 297 LYS A N 1
ATOM 2379 C CA . LYS A 1 297 ? -23.183 -15.725 26.139 1.00 49.84 297 LYS A CA 1
ATOM 2380 C C . LYS A 1 297 ? -22.732 -14.633 27.110 1.00 49.84 297 LYS A C 1
ATOM 2382 O O . LYS A 1 297 ? -22.337 -13.554 26.702 1.00 49.84 297 LYS A O 1
ATOM 2387 N N . ASN A 1 298 ? -22.778 -14.943 28.407 1.00 47.84 298 ASN A N 1
ATOM 2388 C CA . ASN A 1 298 ? -22.505 -14.010 29.511 1.00 47.84 298 ASN A CA 1
ATOM 2389 C C . ASN A 1 298 ? -21.030 -13.609 29.694 1.00 47.84 298 ASN A C 1
ATOM 2391 O O . ASN A 1 298 ? -20.727 -12.860 30.617 1.00 47.84 298 ASN A O 1
ATOM 2395 N N . ASN A 1 299 ? -20.124 -14.064 28.830 1.00 50.16 299 ASN A N 1
ATOM 2396 C CA . ASN A 1 299 ? -18.713 -13.702 28.899 1.00 50.16 299 ASN A CA 1
ATOM 2397 C C . ASN A 1 299 ? -18.329 -13.026 27.587 1.00 50.16 299 ASN A C 1
ATOM 2399 O O . ASN A 1 299 ? -17.877 -13.697 26.659 1.00 50.16 299 ASN A O 1
ATOM 2403 N N . GLY A 1 300 ? -18.555 -11.712 27.521 1.00 52.75 300 GLY A N 1
ATOM 2404 C CA . GLY A 1 300 ? -18.062 -10.897 26.419 1.00 52.75 300 GLY A CA 1
ATOM 2405 C C . GLY A 1 300 ? -16.541 -11.019 26.343 1.00 52.75 300 GLY A C 1
ATOM 2406 O O . GLY A 1 300 ? -15.838 -10.804 27.331 1.00 52.75 300 GLY A O 1
ATOM 2407 N N . THR A 1 301 ? -16.030 -11.434 25.195 1.00 55.59 301 THR A N 1
ATOM 2408 C CA . THR A 1 301 ? -14.599 -11.458 24.909 1.00 55.59 301 THR A CA 1
ATOM 2409 C C . THR A 1 301 ? -14.149 -10.087 24.406 1.00 55.59 301 THR A C 1
ATOM 2411 O O . THR A 1 301 ? -14.953 -9.276 23.954 1.00 55.59 301 THR A O 1
ATOM 2414 N N . LYS A 1 302 ? -12.837 -9.823 24.417 1.00 53.00 302 LYS A N 1
ATOM 2415 C CA . LYS A 1 302 ? -12.250 -8.603 23.827 1.00 53.00 302 LYS A CA 1
ATOM 2416 C C . LYS A 1 302 ? -12.651 -8.357 22.358 1.00 53.00 302 LYS A C 1
ATOM 2418 O O . LYS A 1 302 ? -12.547 -7.234 21.884 1.00 53.00 302 LYS A O 1
ATOM 2423 N N . TRP A 1 303 ? -13.135 -9.392 21.669 1.00 59.47 303 TRP A N 1
ATOM 2424 C CA . TRP A 1 303 ? -13.585 -9.372 20.276 1.00 59.47 303 TRP A CA 1
ATOM 2425 C C . TRP A 1 303 ? -15.040 -8.920 20.093 1.00 59.47 303 TRP A C 1
ATOM 2427 O O . TRP A 1 303 ? -15.531 -8.882 18.967 1.00 59.47 303 TRP A O 1
ATOM 2437 N N . ASP A 1 304 ? -15.724 -8.562 21.182 1.00 79.19 304 ASP A N 1
ATOM 2438 C CA . ASP A 1 304 ? -17.114 -8.105 21.158 1.00 79.19 304 ASP A CA 1
ATOM 2439 C C . ASP A 1 304 ? -17.236 -6.578 21.079 1.00 79.19 304 ASP A C 1
ATOM 2441 O O . ASP A 1 304 ? -18.319 -6.036 21.256 1.00 79.19 304 ASP A O 1
ATOM 2445 N N . LYS A 1 305 ? -16.156 -5.851 20.783 1.00 89.38 305 LYS A N 1
ATOM 2446 C CA . LYS A 1 305 ? -16.228 -4.419 20.460 1.00 89.38 305 LYS A CA 1
ATOM 2447 C C . LYS A 1 305 ? -16.533 -4.231 18.973 1.00 89.38 305 LYS A C 1
ATOM 2449 O O . LYS A 1 305 ? -16.102 -5.021 18.137 1.00 89.38 305 LYS A O 1
ATOM 2454 N N . MET A 1 306 ? -17.276 -3.181 18.643 1.00 93.81 306 MET A N 1
ATOM 2455 C CA . MET A 1 306 ? -17.533 -2.770 17.262 1.00 93.81 306 MET A CA 1
ATOM 2456 C C . MET A 1 306 ? -17.787 -1.261 17.213 1.00 93.81 306 MET A C 1
ATOM 2458 O O . MET A 1 306 ? -18.392 -0.721 18.145 1.00 93.81 306 MET A O 1
ATOM 2462 N N . PHE A 1 307 ? -17.405 -0.583 16.131 1.00 96.31 307 PHE A N 1
ATOM 2463 C CA . PHE A 1 307 ? -17.781 0.822 15.967 1.00 96.31 307 PHE A CA 1
ATOM 2464 C C . PHE A 1 307 ? -19.289 0.953 15.736 1.00 96.31 307 PHE A C 1
ATOM 2466 O O . PHE A 1 307 ? -19.949 0.050 15.202 1.00 96.31 307 PHE A O 1
ATOM 2473 N N . VAL A 1 308 ? -19.877 2.060 16.172 1.00 96.06 308 VAL A N 1
ATOM 2474 C CA . VAL A 1 308 ? -21.218 2.481 15.765 1.00 96.06 308 VAL A CA 1
ATOM 2475 C C . VAL A 1 308 ? -21.116 3.017 14.338 1.00 96.06 308 VAL A C 1
ATOM 2477 O O . VAL A 1 308 ? -20.204 3.775 14.041 1.00 96.06 308 VAL A O 1
ATOM 2480 N N . GLY A 1 309 ? -22.034 2.624 13.456 1.00 95.56 309 GLY A N 1
ATOM 2481 C CA . GLY A 1 309 ? -22.018 3.019 12.043 1.00 95.56 309 GLY A CA 1
ATOM 2482 C C . GLY A 1 309 ? -22.368 1.874 11.096 1.00 95.56 309 GLY A C 1
ATOM 2483 O O . GLY A 1 309 ? -22.581 0.724 11.530 1.00 95.56 309 GLY A O 1
ATOM 2484 N N . GLU A 1 310 ? -22.441 2.219 9.817 1.00 95.81 310 GLU A N 1
ATOM 2485 C CA . GLU A 1 310 ? -22.730 1.333 8.692 1.00 95.81 310 GLU A CA 1
ATOM 2486 C C . GLU A 1 310 ? -21.450 0.947 7.935 1.00 95.81 310 GLU A C 1
ATOM 2488 O O . GLU A 1 310 ? -20.357 1.434 8.221 1.00 95.81 310 GLU A O 1
ATOM 2493 N N . ALA A 1 311 ? -21.561 -0.020 7.022 1.00 95.44 311 ALA A N 1
ATOM 2494 C CA . ALA A 1 311 ? -20.426 -0.431 6.205 1.00 95.44 311 ALA A CA 1
ATOM 2495 C C . ALA A 1 311 ? -20.041 0.693 5.237 1.00 95.44 311 ALA A C 1
ATOM 2497 O O . ALA A 1 311 ? -20.893 1.178 4.498 1.00 95.44 311 ALA A O 1
ATOM 2498 N N . GLY A 1 312 ? -18.762 1.069 5.231 1.00 94.31 312 GLY A N 1
ATOM 2499 C CA . GLY A 1 312 ? -18.238 2.142 4.381 1.00 94.31 312 GLY A CA 1
ATOM 2500 C C . GLY A 1 312 ? -18.167 3.510 5.060 1.00 94.31 312 GLY A C 1
ATOM 2501 O O . GLY A 1 312 ? -17.526 4.399 4.506 1.00 94.31 312 GLY A O 1
ATOM 2502 N N . ASP A 1 313 ? -18.739 3.668 6.260 1.00 98.12 313 ASP A N 1
ATOM 2503 C CA . ASP A 1 313 ? -18.487 4.852 7.089 1.00 98.12 313 ASP A CA 1
ATOM 2504 C C . ASP A 1 313 ? -16.987 4.953 7.417 1.00 98.12 313 ASP A C 1
ATOM 2506 O O . ASP A 1 313 ? -16.307 3.937 7.617 1.00 98.12 313 ASP A O 1
ATOM 2510 N N . VAL A 1 314 ? -16.483 6.184 7.512 1.00 98.44 314 VAL A N 1
ATOM 2511 C CA . VAL A 1 314 ? -15.057 6.480 7.708 1.00 98.44 314 VAL A CA 1
ATOM 2512 C C . VAL A 1 314 ? -14.836 7.169 9.052 1.00 98.44 314 VAL A C 1
ATOM 2514 O O . VAL A 1 314 ? -15.557 8.097 9.409 1.00 98.44 314 VAL A O 1
ATOM 2517 N N . ILE A 1 315 ? -13.810 6.747 9.789 1.00 98.44 315 ILE A N 1
ATOM 2518 C CA . ILE A 1 315 ? -13.289 7.455 10.966 1.00 98.44 315 ILE A CA 1
ATOM 2519 C C . ILE A 1 315 ? -11.923 8.031 10.598 1.00 98.44 315 ILE A C 1
ATOM 2521 O O . ILE A 1 315 ? -11.073 7.301 10.085 1.00 98.44 315 ILE A O 1
ATOM 2525 N N . VAL A 1 316 ? -11.715 9.319 10.871 1.00 97.62 316 VAL A N 1
ATOM 2526 C CA . VAL A 1 316 ? -10.439 10.017 10.664 1.00 97.62 316 VAL A CA 1
ATOM 2527 C C . VAL A 1 316 ? -9.693 10.086 11.993 1.00 97.62 316 VAL A C 1
ATOM 2529 O O . VAL A 1 316 ? -10.226 10.605 12.970 1.00 97.62 316 VAL A O 1
ATOM 2532 N N . HIS A 1 317 ? -8.463 9.577 12.029 1.00 96.06 317 HIS A N 1
ATOM 2533 C CA . HIS A 1 317 ? -7.599 9.608 13.218 1.00 96.06 317 HIS A CA 1
ATOM 2534 C C . HIS A 1 317 ? -6.482 10.641 13.101 1.00 96.06 317 HIS A C 1
ATOM 2536 O O . HIS A 1 317 ? -6.053 11.213 14.105 1.00 96.06 317 HIS A O 1
ATOM 2542 N N . VAL A 1 318 ? -5.990 10.828 11.873 1.00 89.62 318 VAL A N 1
ATOM 2543 C CA . VAL A 1 318 ? -4.921 11.750 11.479 1.00 89.62 318 VAL A CA 1
ATOM 2544 C C . VAL A 1 318 ? -5.235 12.295 10.100 1.00 89.62 318 VAL A C 1
ATOM 2546 O O . VAL A 1 318 ? -5.550 11.459 9.221 1.00 89.62 318 VAL A O 1
#

pLDDT: mean 78.16, std 17.5, range [30.2, 98.44]

InterPro domains:
  IPR029058 Alpha/Beta hydrolase fold [G3DSA:3.40.50.1820] (7-300)
  IPR029058 Alpha/Beta hydrolase fold [SSF53474] (89-199)

Radius of gyration: 22.84 Å; chains: 1; bounding box: 54×56×62 Å

Organism: NCBI:txid2447956